Protein AF-A0A1G2Z4L3-F1 (afdb_monomer_lite)

Radius of gyration: 23.8 Å; chains: 1; bounding box: 85×50×48 Å

Foldseek 3Di:
DVVVVVVVVVVVVVVVVPDPLCQFWKWKKKWFAQQLQFWFFKKKWKWPDDWDWPDKAFWFPDQKGQLDWDWDWDQDPVGIIIMTMRGFIADNVRDGDTHGHGGIGMIITITPHFTFTAWMFTHDPVRDGRVVGTQQAWGWGWGADPQKIKIKTWRQYPVQAKDKKAWLAKDFAADDDDSVCQDPPNPCNPSVRGDHQPPRPAIDIAGHGGMDMTIDRHPPVRQDPPGGGWMWIWMGHNVCSGMIMIMTTDDDDPPDDPPCPVVNVVVVVVVVVVVVVVVVVPDDPPPDD

Structure (mmCIF, N/CA/C/O backbone):
data_AF-A0A1G2Z4L3-F1
#
_entry.id   AF-A0A1G2Z4L3-F1
#
loop_
_atom_site.group_PDB
_atom_site.id
_atom_site.type_symbol
_atom_site.label_atom_id
_atom_site.label_alt_id
_atom_site.label_comp_id
_atom_site.label_asym_id
_atom_site.label_entity_id
_atom_site.label_seq_id
_atom_site.pdbx_PDB_ins_code
_atom_site.Cartn_x
_atom_site.Cartn_y
_atom_site.Cartn_z
_atom_site.occupancy
_atom_site.B_iso_or_equiv
_atom_site.auth_seq_id
_atom_site.auth_comp_id
_atom_site.auth_asym_id
_atom_site.auth_atom_id
_atom_site.pdbx_PDB_model_num
ATOM 1 N N . MET A 1 1 ? 50.041 12.614 5.095 1.00 53.09 1 MET A N 1
ATOM 2 C CA . MET A 1 1 ? 48.656 13.140 5.189 1.00 53.09 1 MET A CA 1
ATOM 3 C C . MET A 1 1 ? 47.981 13.430 3.839 1.00 53.09 1 MET A C 1
ATOM 5 O O . MET A 1 1 ? 46.816 13.093 3.712 1.00 53.09 1 MET A O 1
ATOM 9 N N . LYS A 1 2 ? 48.659 13.958 2.801 1.00 44.69 2 LYS A N 1
ATOM 10 C CA . LYS A 1 2 ? 48.027 14.280 1.491 1.00 44.69 2 LYS A CA 1
ATOM 11 C C . LYS A 1 2 ? 47.413 13.093 0.714 1.00 44.69 2 LYS A C 1
ATOM 13 O O . LYS A 1 2 ? 46.455 13.295 -0.015 1.00 44.69 2 LYS A O 1
ATOM 18 N N . ARG A 1 3 ? 47.930 11.866 0.873 1.00 45.41 3 ARG A N 1
ATOM 19 C CA . ARG A 1 3 ? 47.424 10.670 0.163 1.00 45.41 3 ARG A CA 1
ATOM 20 C C . ARG A 1 3 ? 46.139 10.079 0.760 1.00 45.41 3 ARG A C 1
ATOM 22 O O . ARG A 1 3 ? 45.438 9.377 0.054 1.00 45.41 3 ARG A O 1
ATOM 29 N N . LEU A 1 4 ? 45.811 10.388 2.018 1.00 46.25 4 LEU A N 1
ATOM 30 C CA . LEU A 1 4 ? 44.627 9.837 2.689 1.00 46.25 4 LEU A CA 1
ATOM 31 C C . LEU A 1 4 ? 43.341 10.569 2.263 1.00 46.25 4 LEU A C 1
ATOM 33 O O . LEU A 1 4 ? 42.322 9.933 2.056 1.00 46.25 4 LEU A O 1
ATOM 37 N N . ALA A 1 5 ? 43.408 11.886 2.037 1.00 51.06 5 ALA A N 1
ATOM 38 C CA . ALA A 1 5 ? 42.245 12.701 1.667 1.00 51.06 5 ALA A CA 1
ATOM 39 C C . ALA A 1 5 ? 41.720 12.437 0.240 1.00 51.06 5 ALA A C 1
ATOM 41 O O . ALA A 1 5 ? 40.527 12.576 -0.011 1.00 51.06 5 ALA A O 1
ATOM 42 N N . ILE A 1 6 ? 42.595 12.039 -0.689 1.00 53.38 6 ILE A N 1
ATOM 43 C CA . ILE A 1 6 ? 42.217 11.750 -2.083 1.00 53.38 6 ILE A CA 1
ATOM 44 C C . ILE A 1 6 ? 41.511 10.389 -2.174 1.00 53.38 6 ILE A C 1
ATOM 46 O O . ILE A 1 6 ? 40.500 10.267 -2.860 1.00 53.38 6 ILE A O 1
ATOM 50 N N . SER A 1 7 ? 41.982 9.387 -1.425 1.00 49.50 7 SER A N 1
ATOM 51 C CA . SER A 1 7 ? 41.367 8.055 -1.394 1.00 49.50 7 SER A CA 1
ATOM 52 C C . SER A 1 7 ? 39.963 8.069 -0.780 1.00 49.50 7 SER A C 1
ATOM 54 O O . SER A 1 7 ? 39.075 7.395 -1.294 1.00 49.50 7 SER A O 1
ATOM 56 N N . THR A 1 8 ? 39.725 8.878 0.263 1.00 53.56 8 THR A N 1
ATOM 57 C CA . THR A 1 8 ? 38.391 9.016 0.878 1.00 53.56 8 THR A CA 1
ATOM 58 C C . THR A 1 8 ? 37.390 9.702 -0.055 1.00 53.56 8 THR A C 1
ATOM 60 O O . THR A 1 8 ? 36.221 9.331 -0.081 1.00 53.56 8 THR A O 1
ATOM 63 N N . LEU A 1 9 ? 37.846 10.656 -0.873 1.00 51.00 9 LEU A N 1
ATOM 64 C CA . LEU A 1 9 ? 36.999 11.334 -1.854 1.00 51.00 9 LEU A CA 1
ATOM 65 C C . LEU A 1 9 ? 36.636 10.424 -3.039 1.00 51.00 9 LEU A C 1
ATOM 67 O O . LEU A 1 9 ? 35.493 10.430 -3.481 1.00 51.00 9 LEU A O 1
ATOM 71 N N . ILE A 1 10 ? 37.581 9.610 -3.528 1.00 52.91 10 ILE A N 1
ATOM 72 C CA . ILE A 1 10 ? 37.320 8.631 -4.597 1.00 52.91 10 ILE A CA 1
ATOM 73 C C . ILE A 1 10 ? 36.376 7.526 -4.099 1.00 52.91 10 ILE A C 1
ATOM 75 O O . ILE A 1 10 ? 35.467 7.133 -4.825 1.00 52.91 10 ILE A O 1
ATOM 79 N N . ALA A 1 11 ? 36.520 7.073 -2.848 1.00 52.00 11 ALA A N 1
ATOM 80 C CA . ALA A 1 11 ? 35.589 6.119 -2.241 1.00 52.00 11 ALA A CA 1
ATOM 81 C C . ALA A 1 11 ? 34.174 6.708 -2.052 1.00 52.00 11 ALA A C 1
ATOM 83 O O . ALA A 1 11 ? 33.194 5.995 -2.271 1.00 52.00 11 ALA A O 1
ATOM 84 N N . ALA A 1 12 ? 34.061 8.001 -1.719 1.00 51.00 12 ALA A N 1
ATOM 85 C CA . ALA A 1 12 ? 32.784 8.718 -1.644 1.00 51.00 12 ALA A CA 1
ATOM 86 C C . ALA A 1 12 ? 32.140 8.933 -3.030 1.00 51.00 12 ALA A C 1
ATOM 88 O O . ALA A 1 12 ? 30.929 8.791 -3.172 1.00 51.00 12 ALA A O 1
ATOM 89 N N . LEU A 1 13 ? 32.945 9.199 -4.067 1.00 47.41 13 LEU A N 1
ATOM 90 C CA . LEU A 1 13 ? 32.488 9.310 -5.461 1.00 47.41 13 LEU A CA 1
ATOM 91 C C . LEU A 1 13 ? 32.021 7.960 -6.030 1.00 47.41 13 LEU A C 1
ATOM 93 O O . LEU A 1 13 ? 31.006 7.910 -6.719 1.00 47.41 13 LEU A O 1
ATOM 97 N N . MET A 1 14 ? 32.712 6.864 -5.702 1.00 45.62 14 MET A N 1
ATOM 98 C CA . MET A 1 14 ? 32.322 5.506 -6.109 1.00 45.62 14 MET A CA 1
ATOM 99 C C . MET A 1 14 ? 31.065 5.010 -5.370 1.00 45.62 14 MET A C 1
ATOM 101 O O . MET A 1 14 ? 30.261 4.300 -5.966 1.00 45.62 14 MET A O 1
ATOM 105 N N . HIS A 1 15 ? 30.838 5.424 -4.114 1.00 41.62 15 HIS A N 1
ATOM 106 C CA . HIS A 1 15 ? 29.574 5.160 -3.404 1.00 41.62 15 HIS A CA 1
ATOM 107 C C . HIS A 1 15 ? 28.389 5.963 -3.967 1.00 41.62 15 HIS A C 1
ATOM 109 O O . HIS A 1 15 ? 27.251 5.519 -3.855 1.00 41.62 15 HIS A O 1
ATOM 115 N N . GLY A 1 16 ? 28.635 7.115 -4.600 1.00 40.03 16 GLY A N 1
ATOM 116 C CA . GLY A 1 16 ? 27.585 7.932 -5.219 1.00 40.03 16 GLY A CA 1
ATOM 117 C C . GLY A 1 16 ? 27.090 7.422 -6.579 1.00 40.03 16 GLY A C 1
ATOM 118 O O . GLY A 1 16 ? 25.993 7.780 -6.994 1.00 40.03 16 GLY A O 1
ATOM 119 N N . ALA A 1 17 ? 27.864 6.582 -7.275 1.00 38.25 17 ALA A N 1
ATOM 120 C CA . ALA A 1 17 ? 27.529 6.108 -8.624 1.00 38.25 17 ALA A CA 1
ATOM 121 C C . ALA A 1 17 ? 26.738 4.783 -8.656 1.00 38.25 17 ALA A C 1
ATOM 123 O O . ALA A 1 17 ? 26.271 4.383 -9.719 1.00 38.25 17 ALA A O 1
ATOM 124 N N . ALA A 1 18 ? 26.572 4.102 -7.517 1.00 37.69 18 ALA A N 1
ATOM 125 C CA . ALA A 1 18 ? 25.960 2.771 -7.451 1.00 37.69 18 ALA A CA 1
ATOM 126 C C . ALA A 1 18 ? 24.433 2.758 -7.217 1.00 37.69 18 ALA A C 1
ATOM 128 O O . ALA A 1 18 ? 23.859 1.682 -7.094 1.00 37.69 18 ALA A O 1
ATOM 129 N N . CYS A 1 19 ? 23.751 3.906 -7.150 1.00 35.94 19 CYS A N 1
ATOM 130 C CA . CYS A 1 19 ? 22.340 3.948 -6.744 1.00 35.94 19 CYS A CA 1
ATOM 131 C C . CYS A 1 19 ? 21.496 4.863 -7.642 1.00 35.94 19 CYS A C 1
ATOM 133 O O . CYS A 1 19 ? 21.015 5.906 -7.220 1.00 35.94 19 CYS A O 1
ATOM 135 N N . MET A 1 20 ? 21.347 4.482 -8.910 1.00 40.19 20 MET A N 1
ATOM 136 C CA . MET A 1 20 ? 20.330 5.043 -9.811 1.00 40.19 20 MET A CA 1
ATOM 137 C C . MET A 1 20 ? 19.597 3.903 -10.531 1.00 40.19 20 MET A C 1
ATOM 139 O O . MET A 1 20 ? 19.261 4.003 -11.707 1.00 40.19 20 MET A O 1
ATOM 143 N N . ALA A 1 21 ? 19.337 2.789 -9.838 1.00 42.88 21 ALA A N 1
ATOM 144 C CA . ALA A 1 21 ? 18.153 2.022 -10.197 1.00 42.88 21 ALA A CA 1
ATOM 145 C C . ALA A 1 21 ? 16.987 2.965 -9.898 1.00 42.88 21 ALA A C 1
ATOM 147 O O . ALA A 1 21 ? 16.802 3.345 -8.743 1.00 42.88 21 ALA A O 1
ATOM 148 N N . ALA A 1 22 ? 16.279 3.427 -10.928 1.00 47.91 22 ALA A N 1
ATOM 149 C CA . ALA A 1 22 ? 15.099 4.257 -10.749 1.00 47.91 22 ALA A CA 1
ATOM 150 C C . ALA A 1 22 ? 14.061 3.437 -9.966 1.00 47.91 22 ALA A C 1
ATOM 152 O O . ALA A 1 22 ? 13.274 2.685 -10.540 1.00 47.91 22 ALA A O 1
ATOM 153 N N . THR A 1 23 ? 14.096 3.527 -8.637 1.00 54.66 23 THR A N 1
ATOM 154 C CA . THR A 1 23 ? 13.013 3.070 -7.778 1.00 54.66 23 THR A CA 1
ATOM 155 C C . THR A 1 23 ? 11.864 4.013 -8.060 1.00 54.66 23 THR A C 1
ATOM 157 O O . THR A 1 23 ? 11.857 5.149 -7.587 1.00 54.66 23 THR A O 1
ATOM 160 N N . GLY A 1 24 ? 10.960 3.578 -8.934 1.00 58.50 24 GLY A N 1
ATOM 161 C CA . GLY A 1 24 ? 9.826 4.386 -9.341 1.00 58.50 24 GLY A CA 1
ATOM 162 C C . GLY A 1 24 ? 9.040 4.848 -8.122 1.00 58.50 24 GLY A C 1
ATOM 163 O O . GLY A 1 24 ? 8.780 4.061 -7.209 1.00 58.50 24 GLY A O 1
ATOM 164 N N . PHE A 1 25 ? 8.654 6.123 -8.106 1.00 66.75 25 PHE A N 1
ATOM 165 C CA . PHE A 1 25 ? 7.647 6.598 -7.165 1.00 66.75 25 PHE A CA 1
ATOM 166 C C . PHE A 1 25 ? 6.382 5.765 -7.383 1.00 66.75 25 PHE A C 1
ATOM 168 O O . PHE A 1 25 ? 5.923 5.624 -8.521 1.00 66.75 25 PHE A O 1
ATOM 175 N N . ALA A 1 26 ? 5.843 5.206 -6.303 1.00 76.19 26 ALA A N 1
ATOM 176 C CA . ALA A 1 26 ? 4.598 4.460 -6.342 1.00 76.19 26 ALA A CA 1
ATOM 177 C C . ALA A 1 26 ? 3.455 5.386 -5.922 1.00 76.19 26 ALA A C 1
ATOM 179 O O . ALA A 1 26 ? 3.402 5.839 -4.777 1.00 76.19 26 ALA A O 1
ATOM 180 N N . ASP A 1 27 ? 2.552 5.666 -6.858 1.00 86.00 27 ASP A N 1
ATOM 181 C CA . ASP A 1 27 ? 1.199 6.110 -6.544 1.00 86.00 27 ASP A CA 1
ATOM 182 C C . ASP A 1 27 ? 0.422 4.864 -6.126 1.00 86.00 27 ASP A C 1
ATOM 184 O O . ASP A 1 27 ? 0.132 4.013 -6.964 1.00 86.00 27 ASP A O 1
ATOM 188 N N . VAL A 1 28 ? 0.139 4.708 -4.835 1.00 88.88 28 VAL A N 1
ATOM 189 C CA . VAL A 1 28 ? -0.595 3.553 -4.312 1.00 88.88 28 VAL A CA 1
ATOM 190 C C . VAL A 1 28 ? -1.993 3.999 -3.942 1.00 88.88 28 VAL A C 1
ATOM 192 O O . VAL A 1 28 ? -2.158 4.851 -3.073 1.00 88.88 28 VAL A O 1
ATOM 195 N N . ASN A 1 29 ? -2.988 3.381 -4.563 1.00 90.31 29 ASN A N 1
ATOM 196 C CA . ASN A 1 29 ? -4.369 3.479 -4.138 1.00 90.31 29 ASN A CA 1
ATOM 197 C C . ASN A 1 29 ? -4.885 2.171 -3.580 1.00 90.31 29 ASN A C 1
ATOM 199 O O . ASN A 1 29 ? -4.426 1.083 -3.942 1.00 90.31 29 ASN A O 1
ATOM 203 N N . LYS A 1 30 ? -5.860 2.314 -2.689 1.00 91.12 30 LYS A N 1
ATOM 204 C CA . LYS A 1 30 ? -6.488 1.227 -1.966 1.00 91.12 30 LYS A CA 1
ATOM 205 C C . LYS A 1 30 ? -7.984 1.469 -1.932 1.00 91.12 30 LYS A C 1
ATOM 207 O O . LYS A 1 30 ? -8.457 2.420 -1.309 1.00 91.12 30 LYS A O 1
ATOM 212 N N . ASP A 1 31 ? -8.715 0.563 -2.556 1.00 92.19 31 ASP A N 1
ATOM 213 C CA . ASP A 1 31 ? -10.125 0.385 -2.261 1.00 92.19 31 ASP A CA 1
ATOM 214 C C . ASP A 1 31 ? -10.217 -0.561 -1.076 1.00 92.19 31 ASP A C 1
ATOM 216 O O . ASP A 1 31 ? -9.790 -1.714 -1.170 1.00 92.19 31 ASP A O 1
ATOM 220 N N . VAL A 1 32 ? -10.736 -0.081 0.050 1.00 93.62 32 VAL A N 1
ATOM 221 C CA . VAL A 1 32 ? -10.836 -0.881 1.277 1.00 93.62 32 VAL A CA 1
ATOM 222 C C . VAL A 1 32 ? -12.279 -0.964 1.742 1.00 93.62 32 VAL A C 1
ATOM 224 O O . VAL A 1 32 ? -13.015 0.024 1.742 1.00 93.62 32 VAL A O 1
ATOM 227 N N . HIS A 1 33 ? -12.684 -2.174 2.107 1.00 94.12 33 HIS A N 1
ATOM 228 C CA . HIS A 1 33 ? -14.038 -2.504 2.518 1.00 94.12 33 HIS A CA 1
ATOM 229 C C . HIS A 1 33 ? -14.150 -2.522 4.039 1.00 94.12 33 HIS A C 1
ATOM 231 O O . HIS A 1 33 ? -13.361 -3.178 4.731 1.00 94.12 33 HIS A O 1
ATOM 237 N N . ASN A 1 34 ? -15.134 -1.803 4.571 1.00 94.38 34 ASN A N 1
ATOM 238 C CA . ASN A 1 34 ? -15.496 -1.900 5.973 1.00 94.38 34 ASN A CA 1
ATOM 239 C C . ASN A 1 34 ? -16.324 -3.170 6.177 1.00 94.38 34 ASN A C 1
ATOM 241 O O . ASN A 1 34 ? -17.526 -3.154 5.962 1.00 94.38 34 ASN A O 1
ATOM 245 N N . GLY A 1 35 ? -15.670 -4.262 6.569 1.00 92.88 35 GLY A N 1
ATOM 246 C CA . GLY A 1 35 ? -16.318 -5.521 6.952 1.00 92.88 35 GLY A CA 1
ATOM 247 C C . GLY A 1 35 ? -16.261 -5.781 8.456 1.00 92.88 35 GLY A C 1
ATOM 248 O O . GLY A 1 35 ? -16.095 -6.926 8.869 1.00 92.88 35 GLY A O 1
ATOM 249 N N . THR A 1 36 ? -16.284 -4.729 9.280 1.00 94.38 36 THR A N 1
ATOM 250 C CA . THR A 1 36 ? -16.089 -4.856 10.736 1.00 94.38 36 THR A CA 1
ATOM 251 C C . THR A 1 36 ? -17.357 -5.220 11.508 1.00 94.38 36 THR A C 1
ATOM 253 O O . THR A 1 36 ? -17.290 -5.457 12.714 1.00 94.38 36 THR A O 1
ATOM 256 N N . GLY A 1 37 ? -18.518 -5.249 10.846 1.00 95.19 37 GLY A N 1
ATOM 257 C CA . GLY A 1 37 ? -19.825 -5.437 11.476 1.00 95.19 37 GLY A CA 1
ATOM 258 C C . GLY A 1 37 ? -20.349 -4.185 12.189 1.00 95.19 37 GLY A C 1
ATOM 259 O O . GLY A 1 37 ? -21.391 -4.241 12.842 1.00 95.19 37 GLY A O 1
ATOM 260 N N . GLN A 1 38 ? -19.643 -3.053 12.092 1.00 96.12 38 GLN A N 1
ATOM 261 C CA . GLN A 1 38 ? -20.044 -1.780 12.690 1.00 96.12 38 GLN A CA 1
ATOM 262 C C . GLN A 1 38 ? -19.529 -0.568 11.890 1.00 96.12 38 GLN A C 1
ATOM 264 O O . GLN A 1 38 ? -18.672 -0.706 11.015 1.00 96.12 38 GLN A O 1
ATOM 269 N N . PRO A 1 39 ? -20.044 0.647 12.157 1.00 96.75 39 PRO A N 1
ATOM 270 C CA . PRO A 1 39 ? -19.564 1.840 11.474 1.00 96.75 39 PRO A CA 1
ATOM 271 C C . PRO A 1 39 ? -18.128 2.208 11.879 1.00 96.75 39 PRO A C 1
ATOM 273 O O . PRO A 1 39 ? -17.810 2.263 13.069 1.00 96.75 39 PRO A O 1
ATOM 276 N N . ALA A 1 40 ? -17.291 2.533 10.894 1.00 97.06 40 ALA A N 1
ATOM 277 C CA . ALA A 1 40 ? -15.942 3.057 11.090 1.00 97.06 40 ALA A CA 1
ATOM 278 C C . ALA A 1 40 ? -15.906 4.592 11.006 1.00 97.06 40 ALA A C 1
ATOM 280 O O . ALA A 1 40 ? -16.786 5.223 10.425 1.00 97.06 40 ALA A O 1
ATOM 281 N N . TYR A 1 41 ? -14.882 5.209 11.590 1.00 96.44 41 TYR A N 1
ATOM 282 C CA . TYR A 1 41 ? -14.706 6.669 11.654 1.00 96.44 41 TYR A CA 1
ATOM 283 C C . TYR A 1 41 ? -13.372 7.130 11.061 1.00 96.44 41 TYR A C 1
ATOM 285 O O . TYR A 1 41 ? -12.995 8.288 11.210 1.00 96.44 41 TYR A O 1
ATOM 293 N N . GLY A 1 42 ? -12.659 6.227 10.399 1.00 96.19 42 GLY A N 1
ATOM 294 C CA . GLY A 1 42 ? -11.399 6.514 9.741 1.00 96.19 42 GLY A CA 1
ATOM 295 C C . GLY A 1 42 ? -10.644 5.244 9.392 1.00 96.19 42 GLY A C 1
ATOM 296 O O . GLY A 1 42 ? -11.071 4.131 9.714 1.00 96.19 42 GLY A O 1
ATOM 297 N N . PHE A 1 43 ? -9.522 5.424 8.711 1.00 97.06 43 PHE A N 1
ATOM 298 C CA . PHE A 1 43 ? -8.665 4.351 8.236 1.00 97.06 43 PHE A CA 1
ATOM 299 C C . PHE A 1 43 ? -7.202 4.722 8.453 1.00 97.06 43 PHE A C 1
ATOM 301 O O . PHE A 1 43 ? -6.779 5.838 8.138 1.00 97.06 43 PHE A O 1
ATOM 308 N N . LYS A 1 44 ? -6.424 3.789 9.003 1.00 97.62 44 LYS A N 1
ATOM 309 C CA . LYS A 1 44 ? -4.997 3.972 9.274 1.00 97.62 44 LYS A CA 1
ATOM 310 C C . LYS A 1 44 ? -4.156 2.983 8.492 1.00 97.62 44 LYS A C 1
ATOM 312 O O . LYS A 1 44 ? -4.527 1.821 8.354 1.00 97.62 44 LYS A O 1
ATOM 317 N N . ILE A 1 45 ? -2.989 3.446 8.055 1.00 97.50 45 ILE A N 1
ATOM 318 C CA . ILE A 1 45 ? -1.901 2.615 7.535 1.00 97.50 45 ILE A CA 1
ATOM 319 C C . ILE A 1 45 ? -0.650 2.946 8.337 1.00 97.50 45 ILE A C 1
ATOM 321 O O . ILE A 1 45 ? -0.265 4.109 8.439 1.00 97.50 45 ILE A O 1
ATOM 325 N N . VAL A 1 46 ? -0.012 1.927 8.900 1.00 96.94 46 VAL A N 1
ATOM 326 C CA . VAL A 1 46 ? 1.243 2.052 9.638 1.00 96.94 46 VAL A CA 1
ATOM 327 C C . VAL A 1 46 ? 2.377 1.570 8.747 1.00 96.94 46 VAL A C 1
ATOM 329 O O . VAL A 1 46 ? 2.389 0.423 8.303 1.00 96.94 46 VAL A O 1
ATOM 332 N N . LEU A 1 47 ? 3.329 2.457 8.492 1.00 96.25 47 LEU A N 1
ATOM 333 C CA . LEU A 1 47 ? 4.504 2.215 7.670 1.00 96.25 47 LEU A CA 1
ATOM 334 C C . LEU A 1 47 ? 5.757 2.121 8.539 1.00 96.25 47 LEU A C 1
ATOM 336 O O . LEU A 1 47 ? 5.908 2.873 9.506 1.00 96.25 47 LEU A O 1
ATOM 340 N N . LEU A 1 48 ? 6.683 1.242 8.164 1.00 95.06 48 LEU A N 1
ATOM 341 C CA . LEU A 1 48 ? 8.021 1.215 8.746 1.00 95.06 48 LEU A CA 1
ATOM 342 C C . LEU A 1 48 ? 8.823 2.446 8.299 1.00 95.06 48 LEU A C 1
ATOM 344 O O . LEU A 1 48 ? 8.808 2.824 7.127 1.00 95.06 48 LEU A O 1
ATOM 348 N N . GLY A 1 49 ? 9.565 3.045 9.227 1.00 93.94 49 GLY A N 1
ATOM 349 C CA . GLY A 1 49 ? 10.412 4.203 8.967 1.00 93.94 49 GLY A CA 1
ATOM 350 C C . GLY A 1 49 ? 9.643 5.523 8.894 1.00 93.94 49 GLY A C 1
ATOM 351 O O . GLY A 1 49 ? 8.525 5.673 9.397 1.00 93.94 49 GLY A O 1
ATOM 352 N N . THR A 1 50 ? 10.278 6.516 8.273 1.00 94.56 50 THR A N 1
ATOM 353 C CA . THR A 1 50 ? 9.781 7.898 8.190 1.00 94.56 50 THR A CA 1
ATOM 354 C C . THR A 1 50 ? 9.629 8.430 6.762 1.00 94.56 50 THR A C 1
ATOM 356 O O . THR A 1 50 ? 9.958 9.596 6.532 1.00 94.56 50 THR A O 1
ATOM 359 N N . PRO A 1 51 ? 9.099 7.642 5.798 1.00 91.12 51 PRO A N 1
ATOM 360 C CA . PRO A 1 51 ? 9.009 8.088 4.409 1.00 91.12 51 PRO A CA 1
ATOM 361 C C . PRO A 1 51 ? 8.236 9.410 4.303 1.00 91.12 51 PRO A C 1
ATOM 363 O O . PRO A 1 51 ? 7.189 9.609 4.940 1.00 91.12 51 PRO A O 1
ATOM 366 N N . ALA A 1 52 ? 8.734 10.354 3.506 1.00 89.56 52 ALA A N 1
ATOM 367 C CA . ALA A 1 52 ? 7.952 11.526 3.142 1.00 89.56 52 ALA A CA 1
ATOM 368 C C . ALA A 1 52 ? 6.732 11.107 2.313 1.00 89.56 52 ALA A C 1
ATOM 370 O O . ALA A 1 52 ? 6.837 10.326 1.366 1.00 89.56 52 ALA A O 1
ATOM 371 N N . VAL A 1 53 ? 5.572 11.652 2.677 1.00 91.50 53 VAL A N 1
ATOM 372 C CA . VAL A 1 53 ? 4.345 11.541 1.888 1.00 91.50 53 VAL A CA 1
ATOM 373 C C . VAL A 1 53 ? 4.331 12.745 0.961 1.00 91.50 53 VAL A C 1
ATOM 375 O O . VAL A 1 53 ? 4.221 13.878 1.422 1.00 91.50 53 VAL A O 1
ATOM 378 N N . ILE A 1 54 ? 4.503 12.502 -0.333 1.00 90.44 54 ILE A N 1
ATOM 379 C CA . ILE A 1 54 ? 4.572 13.554 -1.355 1.00 90.44 54 ILE A CA 1
ATOM 380 C C . ILE A 1 54 ? 3.165 13.983 -1.774 1.00 90.44 54 ILE A C 1
ATOM 382 O O . ILE A 1 54 ? 2.938 15.134 -2.139 1.00 90.44 54 ILE A O 1
ATOM 386 N N . TRP A 1 55 ? 2.224 13.041 -1.765 1.00 89.69 55 TRP A N 1
ATOM 387 C CA . TRP A 1 55 ? 0.856 13.257 -2.213 1.00 89.69 55 TRP A CA 1
ATOM 388 C C . TRP A 1 55 ? -0.084 12.267 -1.524 1.00 89.69 55 TRP A C 1
ATOM 390 O O . TRP A 1 55 ? 0.346 11.173 -1.153 1.00 89.69 55 TRP A O 1
ATOM 400 N N . HIS A 1 56 ? -1.354 12.629 -1.378 1.00 92.88 56 HIS A N 1
ATOM 401 C CA . HIS A 1 56 ? -2.404 11.749 -0.873 1.00 92.88 56 HIS A CA 1
ATOM 402 C C . HIS A 1 56 ? -3.719 12.000 -1.614 1.00 92.88 56 HIS A C 1
ATOM 404 O O . HIS A 1 56 ? -3.878 12.995 -2.325 1.00 92.88 56 HIS A O 1
ATOM 410 N N . TYR A 1 57 ? -4.635 11.050 -1.486 1.00 91.00 57 TYR A N 1
ATOM 411 C CA . TYR A 1 57 ? -5.990 11.139 -1.989 1.00 91.00 57 TYR A CA 1
ATOM 412 C C . TYR A 1 57 ? -6.971 10.738 -0.898 1.00 91.00 57 TYR A C 1
ATOM 414 O O . TYR A 1 57 ? -6.794 9.722 -0.223 1.00 91.00 57 TYR A O 1
ATOM 422 N N . ASP A 1 58 ? -8.004 11.562 -0.764 1.00 86.88 58 ASP A N 1
ATOM 423 C CA . ASP A 1 58 ? -8.906 11.602 0.382 1.00 86.88 58 ASP A CA 1
ATOM 424 C C . ASP A 1 58 ? -10.341 11.275 -0.033 1.00 86.88 58 ASP A C 1
ATOM 426 O O . ASP A 1 58 ? -11.286 11.854 0.496 1.00 86.88 58 ASP A O 1
ATOM 430 N N . GLY A 1 59 ? -10.540 10.414 -1.027 1.00 73.94 59 GLY A N 1
ATOM 431 C CA . GLY A 1 59 ? -11.869 10.188 -1.580 1.00 73.94 59 GLY A CA 1
ATOM 432 C C . GLY A 1 59 ? -12.670 9.079 -0.920 1.00 73.94 59 GLY A C 1
ATOM 433 O O . GLY A 1 59 ? -12.187 8.141 -0.292 1.00 73.94 59 GLY A O 1
ATOM 434 N N . TYR A 1 60 ? -13.968 9.185 -1.122 1.00 71.50 60 TYR A N 1
ATOM 435 C CA . TYR A 1 60 ? -14.937 8.133 -0.894 1.00 71.50 60 TYR A CA 1
ATOM 436 C C . TYR A 1 60 ? -15.826 8.098 -2.144 1.00 71.50 60 TYR A C 1
ATOM 438 O O . TYR A 1 60 ? -15.966 9.132 -2.808 1.00 71.50 60 TYR A O 1
ATOM 446 N N . PRO A 1 61 ? -16.411 6.954 -2.533 1.00 64.19 61 PRO A N 1
ATOM 447 C CA . PRO A 1 61 ? -17.383 6.949 -3.621 1.00 64.19 61 PRO A CA 1
ATOM 448 C C . PRO A 1 61 ? -18.465 8.028 -3.400 1.00 64.19 61 PRO A C 1
ATOM 450 O O . PRO A 1 61 ? -18.833 8.307 -2.261 1.00 64.19 61 PRO A O 1
ATOM 453 N N . SER A 1 62 ? -19.010 8.608 -4.477 1.00 61.25 62 SER A N 1
ATOM 454 C CA . SER A 1 62 ? -20.167 9.533 -4.474 1.00 61.25 62 SER A CA 1
ATOM 455 C C . SER A 1 62 ? -19.980 10.942 -3.870 1.00 61.25 62 SER A C 1
ATOM 457 O O . SER A 1 62 ? -20.746 11.320 -3.000 1.00 61.25 62 SER A O 1
ATOM 459 N N . ASP A 1 63 ? -19.031 11.757 -4.351 1.00 72.69 63 ASP A N 1
ATOM 460 C CA . ASP A 1 63 ? -18.781 13.166 -3.932 1.00 72.69 63 ASP A CA 1
ATOM 461 C C . ASP A 1 63 ? -18.370 13.373 -2.459 1.00 72.69 63 ASP A C 1
ATOM 463 O O . ASP A 1 63 ? -18.206 14.502 -1.989 1.00 72.69 63 ASP A O 1
ATOM 467 N N . TRP A 1 64 ? -18.187 12.289 -1.712 1.00 84.81 64 TRP A N 1
ATOM 468 C CA . TRP A 1 64 ? -17.717 12.326 -0.333 1.00 84.81 64 TRP A CA 1
ATOM 469 C C . TRP A 1 64 ? -16.188 12.365 -0.298 1.00 84.81 64 TRP A C 1
ATOM 471 O O . TRP A 1 64 ? -15.497 11.884 -1.199 1.00 84.81 64 TRP A O 1
ATOM 481 N N . ARG A 1 65 ? -15.647 12.912 0.789 1.00 86.75 65 ARG A N 1
ATOM 482 C CA . ARG A 1 65 ? -14.200 12.993 1.023 1.00 86.75 65 ARG A CA 1
ATOM 483 C C . ARG A 1 65 ? -13.877 12.841 2.494 1.00 86.75 65 ARG A C 1
ATOM 485 O O . ARG A 1 65 ? -14.689 13.210 3.334 1.00 86.75 65 ARG A O 1
ATOM 492 N N . PHE A 1 66 ? -12.689 12.370 2.821 1.00 91.12 66 PHE A N 1
ATOM 493 C CA . PHE A 1 66 ? -12.181 12.396 4.182 1.00 91.12 66 PHE A CA 1
ATOM 494 C C . PHE A 1 66 ? -12.064 13.832 4.701 1.00 91.12 66 PHE A C 1
ATOM 496 O O . PHE A 1 66 ? -11.724 14.752 3.957 1.00 91.12 66 PHE A O 1
ATOM 503 N N . SER A 1 67 ? -12.408 14.043 5.975 1.00 90.81 67 SER A N 1
ATOM 504 C CA . SER A 1 67 ? -12.385 15.388 6.565 1.00 90.81 67 SER A CA 1
ATOM 505 C C . SER A 1 67 ? -10.968 15.916 6.769 1.00 90.81 67 SER A C 1
ATOM 507 O O . SER A 1 67 ? -10.750 17.124 6.692 1.00 90.81 67 SER A O 1
ATOM 509 N N . ALA A 1 68 ? -10.015 15.015 7.006 1.00 92.75 68 ALA A N 1
ATOM 510 C CA . ALA A 1 68 ? -8.602 15.318 7.128 1.00 92.75 68 ALA A CA 1
ATOM 511 C C . ALA A 1 68 ? -7.744 14.098 6.773 1.00 92.75 68 ALA A C 1
ATOM 513 O O . ALA A 1 68 ? -8.160 12.949 6.958 1.00 92.75 68 ALA A O 1
ATOM 514 N N . PHE A 1 69 ? -6.523 14.393 6.340 1.00 95.50 69 PHE A N 1
ATOM 515 C CA . PHE A 1 69 ? -5.416 13.458 6.244 1.00 95.50 69 PHE A CA 1
ATOM 516 C C . PHE A 1 69 ? -4.307 13.902 7.200 1.00 95.50 69 PHE A C 1
ATOM 518 O O . PHE A 1 69 ? -3.898 15.065 7.190 1.00 95.50 69 PHE A O 1
ATOM 525 N N . GLU A 1 70 ? -3.805 12.977 8.011 1.00 96.31 70 GLU A N 1
ATOM 526 C CA . GLU A 1 70 ? -2.712 13.225 8.946 1.00 96.31 70 GLU A CA 1
ATOM 527 C C . GLU A 1 70 ? -1.563 12.243 8.713 1.00 96.31 70 GLU A C 1
ATOM 529 O O . GLU A 1 70 ? -1.760 11.038 8.550 1.00 96.31 70 GLU A O 1
ATOM 534 N N . LYS A 1 71 ? -0.336 12.770 8.760 1.00 95.50 71 LYS A N 1
ATOM 535 C CA . LYS A 1 71 ? 0.895 11.985 8.861 1.00 95.50 71 LYS A CA 1
ATOM 536 C C . LYS A 1 71 ? 1.449 12.146 10.272 1.00 95.50 71 LYS A C 1
ATOM 538 O O . LYS A 1 71 ? 1.837 13.248 10.656 1.00 95.50 71 LYS A O 1
ATOM 543 N N . ILE A 1 72 ? 1.562 11.046 11.009 1.00 96.19 72 ILE A N 1
ATOM 544 C CA . ILE A 1 72 ? 2.071 11.037 12.385 1.00 96.19 72 ILE A CA 1
ATOM 545 C C . ILE A 1 72 ? 3.309 10.145 12.442 1.00 96.19 72 ILE A C 1
ATOM 547 O O . ILE A 1 72 ? 3.261 8.996 12.015 1.00 96.19 72 ILE A O 1
ATOM 551 N N . VAL A 1 73 ? 4.421 10.653 12.974 1.00 94.56 73 VAL A N 1
ATOM 552 C CA . VAL A 1 73 ? 5.616 9.837 13.236 1.00 94.56 73 VAL A CA 1
ATOM 553 C C . VAL A 1 73 ? 5.592 9.385 14.690 1.00 94.56 73 VAL A C 1
ATOM 555 O O . VAL A 1 73 ? 5.497 10.215 15.593 1.00 94.56 73 VAL A O 1
ATOM 558 N N . VAL A 1 74 ? 5.683 8.075 14.911 1.00 93.06 74 VAL A N 1
ATOM 559 C CA . VAL A 1 74 ? 5.617 7.456 16.238 1.00 93.06 74 VAL A CA 1
ATOM 560 C C . VAL A 1 74 ? 6.866 6.611 16.465 1.00 93.06 74 VAL A C 1
ATOM 562 O O . VAL A 1 74 ? 7.286 5.849 15.592 1.00 93.06 74 VAL A O 1
ATOM 565 N N . SER A 1 75 ? 7.462 6.731 17.649 1.00 89.50 75 SER A N 1
ATOM 566 C CA . SER A 1 75 ? 8.505 5.808 18.098 1.00 89.50 75 SER A CA 1
ATOM 567 C C . SER A 1 75 ? 7.863 4.491 18.532 1.00 89.50 75 SER A C 1
ATOM 569 O O . SER A 1 75 ? 7.061 4.485 19.464 1.00 89.50 75 SER A O 1
ATOM 571 N N . ALA A 1 76 ? 8.229 3.392 17.879 1.00 81.75 76 ALA A N 1
ATOM 572 C CA . ALA A 1 76 ? 7.808 2.038 18.219 1.00 81.75 76 ALA A CA 1
ATOM 573 C C . ALA A 1 76 ? 9.030 1.182 18.628 1.00 81.75 76 ALA A C 1
ATOM 575 O O . ALA A 1 76 ? 10.167 1.569 18.333 1.00 81.75 76 ALA A O 1
ATOM 576 N N . PRO A 1 77 ? 8.840 0.042 19.320 1.00 78.69 77 PRO A N 1
ATOM 577 C CA . PRO A 1 77 ? 9.938 -0.851 19.712 1.00 78.69 77 PRO A CA 1
ATOM 578 C C . PRO A 1 77 ? 10.844 -1.281 18.547 1.00 78.69 77 PRO A C 1
ATOM 580 O O . PRO A 1 77 ? 12.058 -1.374 18.700 1.00 78.69 77 PRO A O 1
ATOM 583 N N . GLU A 1 78 ? 10.258 -1.487 17.372 1.00 78.00 78 GLU A N 1
ATOM 584 C CA . GLU A 1 78 ? 10.920 -1.882 16.126 1.00 78.00 78 GLU A CA 1
ATOM 585 C C . GLU A 1 78 ? 11.525 -0.708 15.330 1.00 78.00 78 GLU A C 1
ATOM 587 O O . GLU A 1 78 ? 12.094 -0.909 14.257 1.00 78.00 78 GLU A O 1
ATOM 592 N N . GLY A 1 79 ? 11.423 0.522 15.844 1.00 87.88 79 GLY A N 1
ATOM 593 C CA . GLY A 1 79 ? 11.976 1.727 15.231 1.00 87.88 79 GLY A CA 1
ATOM 594 C C . GLY A 1 79 ? 10.949 2.841 15.043 1.00 87.88 79 GLY A C 1
ATOM 595 O O . GLY A 1 79 ? 9.844 2.820 15.580 1.00 87.88 79 GLY A O 1
ATOM 596 N N . GLN A 1 80 ? 11.325 3.868 14.281 1.00 93.56 80 GLN A N 1
ATOM 597 C CA . GLN A 1 80 ? 10.371 4.908 13.904 1.00 93.56 80 GLN A CA 1
ATOM 598 C C . GLN A 1 80 ? 9.361 4.353 12.904 1.00 93.56 80 GLN A C 1
ATOM 600 O O . GLN A 1 80 ? 9.715 3.598 12.000 1.00 93.56 80 GLN A O 1
ATOM 605 N N . THR A 1 81 ? 8.108 4.755 13.067 1.00 96.12 81 THR A N 1
ATOM 606 C CA . THR A 1 81 ? 6.994 4.356 12.209 1.00 96.12 81 THR A CA 1
ATOM 607 C C . THR A 1 81 ? 6.223 5.590 11.780 1.00 96.12 81 THR A C 1
ATOM 609 O O . THR A 1 81 ? 6.194 6.601 12.487 1.00 96.12 81 THR A O 1
ATOM 612 N N . THR A 1 82 ? 5.603 5.518 10.609 1.00 96.69 82 THR A N 1
ATOM 613 C CA . THR A 1 82 ? 4.750 6.578 10.076 1.00 96.69 82 THR A CA 1
ATOM 614 C C . THR A 1 82 ? 3.326 6.070 9.980 1.00 96.69 82 THR A C 1
ATOM 616 O O . THR A 1 82 ? 3.056 5.117 9.260 1.00 96.69 82 THR A O 1
ATOM 619 N N . VAL A 1 83 ? 2.407 6.722 10.680 1.00 97.38 83 VAL A N 1
ATOM 620 C CA . VAL A 1 83 ? 0.971 6.477 10.573 1.00 97.38 83 VAL A CA 1
ATOM 621 C C . VAL A 1 83 ? 0.390 7.458 9.565 1.00 97.38 83 VAL A C 1
ATOM 623 O O . VAL A 1 83 ? 0.498 8.672 9.742 1.00 97.38 83 VAL A O 1
ATOM 626 N N . LEU A 1 84 ? -0.222 6.922 8.516 1.00 97.56 84 LEU A N 1
ATOM 627 C CA . LEU A 1 84 ? -1.086 7.651 7.597 1.00 97.56 84 LEU A CA 1
ATOM 628 C C . LEU A 1 84 ? -2.519 7.484 8.089 1.00 97.56 84 LEU A C 1
ATOM 630 O O . LEU A 1 84 ? -2.971 6.348 8.248 1.00 97.56 84 LEU A O 1
ATOM 634 N N . TYR A 1 85 ? -3.215 8.582 8.359 1.00 97.25 85 TYR A N 1
ATOM 635 C CA . TYR A 1 85 ? -4.560 8.550 8.919 1.00 97.25 85 TYR A CA 1
ATOM 636 C C . TYR A 1 85 ? -5.527 9.375 8.076 1.00 97.25 85 TYR A C 1
ATOM 638 O O . TYR A 1 85 ? -5.401 10.594 7.992 1.00 97.25 85 TYR A O 1
ATOM 646 N N . TRP A 1 86 ? -6.515 8.697 7.498 1.00 96.56 86 TRP A N 1
ATOM 647 C CA . TRP A 1 86 ? -7.704 9.311 6.919 1.00 96.56 86 TRP A CA 1
ATOM 648 C C . TRP A 1 86 ? -8.798 9.294 7.977 1.00 96.56 86 TRP A C 1
ATOM 650 O O . TRP A 1 86 ? -9.175 8.224 8.455 1.00 96.56 86 TRP A O 1
ATOM 660 N N . SER A 1 87 ? -9.266 10.472 8.383 1.00 93.62 87 SER A N 1
ATOM 661 C CA . SER A 1 87 ? -10.231 10.610 9.479 1.00 93.62 87 SER A CA 1
ATOM 662 C C . SER A 1 87 ? -11.656 10.239 9.044 1.00 93.62 87 SER A C 1
ATOM 664 O O . SER A 1 87 ? -11.849 9.414 8.166 1.00 93.62 87 SER A O 1
ATOM 666 N N . GLN A 1 88 ? -12.700 10.789 9.654 1.00 90.88 88 GLN A N 1
ATOM 667 C CA . GLN A 1 88 ? -14.077 10.497 9.244 1.00 90.88 88 GLN A CA 1
ATOM 668 C C . GLN A 1 88 ? -14.413 11.182 7.907 1.00 90.88 88 GLN A C 1
ATOM 670 O O . GLN A 1 88 ? -13.971 12.319 7.686 1.00 90.88 88 GLN A O 1
ATOM 675 N N . PRO A 1 89 ? -15.184 10.547 7.007 1.00 90.38 89 PRO A N 1
ATOM 676 C CA . PRO A 1 89 ? -15.623 11.185 5.778 1.00 90.38 89 PRO A CA 1
ATOM 677 C C . PRO A 1 89 ? -16.683 12.259 6.030 1.00 90.38 89 PRO A C 1
ATOM 679 O O . PRO A 1 89 ? -17.424 12.248 7.014 1.00 90.38 89 PRO A O 1
ATOM 682 N N . LEU A 1 90 ? -16.742 13.203 5.103 1.00 91.31 90 LEU A N 1
ATOM 683 C CA . LEU A 1 90 ? -17.729 14.257 4.991 1.00 91.31 90 LEU A CA 1
ATOM 684 C C . LEU A 1 90 ? -18.684 13.904 3.857 1.00 91.31 90 LEU A C 1
ATOM 686 O O . LEU A 1 90 ? -18.252 13.566 2.753 1.00 91.31 90 LEU A O 1
ATOM 690 N N . ASN A 1 91 ? -19.978 14.051 4.121 1.00 90.06 91 ASN A N 1
ATOM 691 C CA . ASN A 1 91 ? -20.988 14.044 3.068 1.00 90.06 91 ASN A CA 1
ATOM 692 C C . ASN A 1 91 ? -20.883 15.321 2.192 1.00 90.06 91 ASN A C 1
ATOM 694 O O . ASN A 1 91 ? -20.121 16.235 2.528 1.00 90.06 91 ASN A O 1
ATOM 698 N N . PRO A 1 92 ? -21.674 15.463 1.107 1.00 89.06 92 PRO A N 1
ATOM 699 C CA . PRO A 1 92 ? -21.602 16.630 0.222 1.00 89.06 92 PRO A CA 1
ATOM 700 C C . PRO A 1 92 ? -21.970 17.951 0.913 1.00 89.06 92 PRO A C 1
ATOM 702 O O . PRO A 1 92 ? -21.592 19.023 0.451 1.00 89.06 92 PRO A O 1
ATOM 705 N N . ALA A 1 93 ? -22.669 17.886 2.051 1.00 92.25 93 ALA A N 1
ATOM 706 C CA . ALA A 1 93 ? -22.969 19.038 2.898 1.00 92.25 93 ALA A CA 1
ATOM 707 C C . ALA A 1 93 ? -21.824 19.392 3.872 1.00 92.25 93 ALA A C 1
ATOM 709 O O . ALA A 1 93 ? -21.996 20.251 4.734 1.00 92.25 93 ALA A O 1
ATOM 710 N N . GLY A 1 94 ? -20.670 18.721 3.787 1.00 90.94 94 GLY A N 1
ATOM 711 C CA . GLY A 1 94 ? -19.525 18.945 4.671 1.00 90.94 94 GLY A CA 1
ATOM 712 C C . GLY A 1 94 ? -19.732 18.440 6.100 1.00 90.94 94 GLY A C 1
ATOM 713 O O . GLY A 1 94 ? -18.981 18.818 6.995 1.00 90.94 94 GLY A O 1
ATOM 714 N N . THR A 1 95 ? -20.749 17.609 6.339 1.00 93.19 95 THR A N 1
ATOM 715 C CA . THR A 1 95 ? -21.039 17.059 7.668 1.00 93.19 95 THR A CA 1
ATOM 716 C C . THR A 1 95 ? -20.310 15.732 7.852 1.00 93.19 95 THR A C 1
ATOM 718 O O . THR A 1 95 ? -20.452 14.858 6.990 1.00 93.19 95 THR A O 1
ATOM 721 N N . PRO A 1 96 ? -19.591 15.534 8.970 1.00 92.44 96 PRO A N 1
ATOM 722 C CA . PRO A 1 96 ? -19.000 14.247 9.286 1.00 92.44 96 PRO A CA 1
ATOM 723 C C . PRO A 1 96 ? -20.031 13.130 9.362 1.00 92.44 96 PRO A C 1
ATOM 725 O O . PRO A 1 96 ? -21.080 13.281 9.991 1.00 92.44 96 PRO A O 1
ATOM 728 N N . GLN A 1 97 ? -19.718 12.005 8.736 1.00 93.44 97 GLN A N 1
ATOM 729 C CA . GLN A 1 97 ? -20.528 10.798 8.759 1.00 93.44 97 GLN A CA 1
ATOM 730 C C . GLN A 1 97 ? -19.619 9.598 9.017 1.00 93.44 97 GLN A C 1
ATOM 732 O O . GLN A 1 97 ? -18.494 9.572 8.521 1.00 93.44 97 GLN A O 1
ATOM 737 N N . PRO A 1 98 ? -20.065 8.598 9.791 1.00 94.56 98 PRO A N 1
ATOM 738 C CA . PRO A 1 98 ? -19.333 7.348 9.867 1.00 94.56 98 PRO A CA 1
ATOM 739 C C . PRO A 1 98 ? -19.405 6.623 8.519 1.00 94.56 98 PRO A C 1
ATOM 741 O O . PRO A 1 98 ? -20.340 6.818 7.744 1.00 94.56 98 PRO A O 1
ATOM 744 N N . ILE A 1 99 ? -18.437 5.753 8.271 1.00 94.31 99 ILE A N 1
ATOM 745 C CA . ILE A 1 99 ? -18.413 4.812 7.154 1.00 94.31 99 ILE A CA 1
ATOM 746 C C . ILE A 1 99 ? -19.239 3.606 7.597 1.00 94.31 99 ILE A C 1
ATOM 748 O O . ILE A 1 99 ? -18.803 2.892 8.503 1.00 94.31 99 ILE A O 1
ATOM 752 N N . PRO A 1 100 ? -20.434 3.364 7.034 1.00 94.44 100 PRO A N 1
ATOM 753 C CA . PRO A 1 100 ? -21.239 2.221 7.444 1.00 94.44 100 PRO A CA 1
ATOM 754 C C . PRO A 1 100 ? -20.508 0.901 7.185 1.00 94.44 100 PRO A C 1
ATOM 756 O O . PRO A 1 100 ? -19.585 0.839 6.370 1.00 94.44 100 PRO A O 1
ATOM 759 N N . ASP A 1 101 ? -20.925 -0.152 7.879 1.00 94.06 101 ASP A N 1
ATOM 760 C CA . ASP A 1 101 ? -20.500 -1.506 7.534 1.00 94.06 101 ASP A CA 1
ATOM 761 C C . ASP A 1 101 ? -20.912 -1.848 6.091 1.00 94.06 101 ASP A C 1
ATOM 763 O O . ASP A 1 101 ? -21.864 -1.279 5.546 1.00 94.06 101 ASP A O 1
ATOM 767 N N . CYS A 1 102 ? -20.171 -2.760 5.475 1.00 91.06 102 CYS A N 1
ATOM 768 C CA . CYS A 1 102 ? -20.311 -3.202 4.092 1.00 91.06 102 CYS A CA 1
ATOM 769 C C . CYS A 1 102 ? -20.094 -2.119 3.012 1.00 91.06 102 CYS A C 1
ATOM 771 O O . CYS A 1 102 ? -20.539 -2.272 1.872 1.00 91.06 102 CYS A O 1
ATOM 773 N N . ASN A 1 103 ? -19.415 -1.017 3.345 1.00 91.69 103 ASN A N 1
ATOM 774 C CA . ASN A 1 103 ? -19.079 0.034 2.384 1.00 91.69 103 ASN A CA 1
ATOM 775 C C . ASN A 1 103 ? -17.599 0.065 2.012 1.00 91.69 103 ASN A C 1
ATOM 777 O O . ASN A 1 103 ? -16.725 -0.297 2.796 1.00 91.69 103 ASN A O 1
ATOM 781 N N . TRP A 1 104 ? -17.329 0.554 0.804 1.00 91.31 104 TRP A N 1
ATOM 782 C CA . TRP A 1 104 ? -15.988 0.735 0.260 1.00 91.31 104 TRP A CA 1
ATOM 783 C C . TRP A 1 104 ? -15.563 2.202 0.357 1.00 91.31 104 TRP A C 1
ATOM 785 O O . TRP A 1 104 ? -16.334 3.087 -0.008 1.00 91.31 104 TRP A O 1
ATOM 795 N N . VAL A 1 105 ? -14.331 2.456 0.799 1.00 91.62 105 VAL A N 1
ATOM 796 C CA . VAL A 1 105 ? -13.665 3.771 0.704 1.00 91.62 105 VAL A CA 1
ATOM 797 C C . VAL A 1 105 ? -12.520 3.685 -0.307 1.00 91.62 105 VAL A C 1
ATOM 799 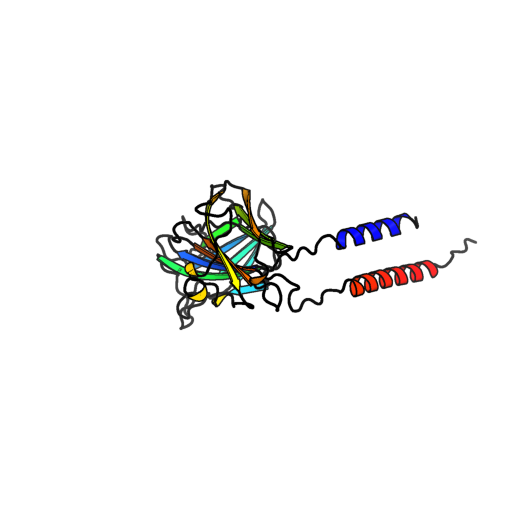O O . VAL A 1 105 ? -12.039 2.587 -0.595 1.00 91.62 105 VAL A O 1
ATOM 802 N N . HIS A 1 106 ? -12.044 4.838 -0.781 1.00 91.44 106 HIS A N 1
ATOM 803 C CA . HIS A 1 106 ? -10.929 4.925 -1.719 1.00 91.44 106 HIS A CA 1
ATOM 804 C C . HIS A 1 106 ? -9.827 5.855 -1.184 1.00 91.44 106 HIS A C 1
ATOM 806 O O . HIS A 1 106 ? -9.927 7.075 -1.275 1.00 91.44 106 HIS A O 1
ATOM 812 N N . VAL A 1 107 ? -8.761 5.288 -0.620 1.00 93.31 107 VAL A N 1
ATOM 813 C CA . VAL A 1 107 ? -7.629 6.067 -0.084 1.00 93.31 107 VAL A CA 1
ATOM 814 C C . VAL A 1 107 ? -6.391 5.888 -0.946 1.00 93.31 107 VAL A C 1
ATOM 816 O O . VAL A 1 107 ? -6.135 4.799 -1.460 1.00 93.31 107 VAL A O 1
ATOM 819 N N . GLY A 1 108 ? -5.580 6.937 -1.057 1.00 93.12 108 GLY A N 1
ATOM 820 C CA . GLY A 1 108 ? -4.364 6.887 -1.859 1.00 93.12 108 GLY A CA 1
ATOM 821 C C . GLY A 1 108 ? -3.222 7.689 -1.279 1.00 93.12 108 GLY A C 1
ATOM 822 O O . GLY A 1 108 ? -3.429 8.695 -0.608 1.00 93.12 108 GLY A O 1
ATOM 823 N N . TYR A 1 109 ? -1.997 7.270 -1.562 1.00 93.38 109 TYR A N 1
ATOM 824 C CA . TYR A 1 109 ? -0.799 7.991 -1.161 1.00 93.38 109 TYR A CA 1
ATOM 825 C C . TYR A 1 109 ? 0.352 7.777 -2.141 1.00 93.38 109 TYR A C 1
ATOM 827 O O . TYR A 1 109 ? 0.427 6.789 -2.869 1.00 93.38 109 TYR A O 1
ATOM 835 N N . ARG A 1 110 ? 1.286 8.725 -2.116 1.00 91.12 110 ARG A N 1
ATOM 836 C CA . ARG A 1 110 ? 2.585 8.661 -2.780 1.00 91.12 110 ARG A CA 1
ATOM 837 C C . ARG A 1 110 ? 3.672 8.872 -1.746 1.00 91.12 110 ARG A C 1
ATOM 839 O O . ARG A 1 110 ? 3.674 9.892 -1.056 1.00 91.12 110 ARG A O 1
ATOM 846 N N . LEU A 1 111 ? 4.629 7.955 -1.703 1.00 89.69 111 LEU A N 1
ATOM 847 C CA . LEU A 1 111 ? 5.822 8.084 -0.870 1.00 89.69 111 LEU A CA 1
ATOM 848 C C . LEU A 1 111 ? 7.031 8.501 -1.706 1.00 89.69 111 LEU A C 1
ATOM 850 O O . LEU A 1 111 ? 7.095 8.206 -2.899 1.00 89.69 111 LEU A O 1
ATOM 854 N N . GLU A 1 112 ? 8.001 9.160 -1.073 1.00 84.50 112 GLU A N 1
ATOM 855 C CA . GLU A 1 112 ? 9.311 9.428 -1.687 1.00 84.50 112 GLU A CA 1
ATOM 856 C C . GLU A 1 112 ? 10.132 8.158 -1.921 1.00 84.50 112 GLU A C 1
ATOM 858 O O . GLU A 1 112 ? 10.889 8.077 -2.883 1.00 84.50 112 GLU A O 1
ATOM 863 N N . LEU A 1 113 ? 9.955 7.166 -1.050 1.00 83.88 113 LEU A N 1
ATOM 864 C CA . LEU A 1 113 ? 10.617 5.873 -1.089 1.00 83.88 113 LEU A CA 1
ATOM 865 C C . LEU A 1 113 ? 9.609 4.791 -0.683 1.00 83.88 113 LEU A C 1
ATOM 867 O O . LEU A 1 113 ? 8.730 5.060 0.143 1.00 83.88 113 LEU A O 1
ATOM 871 N N . PRO A 1 114 ? 9.721 3.565 -1.226 1.00 86.62 114 PRO A N 1
ATOM 872 C CA . PRO A 1 114 ? 8.930 2.438 -0.752 1.00 86.62 114 PRO A CA 1
ATOM 873 C C . PRO A 1 114 ? 9.129 2.210 0.751 1.00 86.62 114 PRO A C 1
ATOM 875 O O . PRO A 1 114 ? 10.241 2.335 1.263 1.00 86.62 114 PRO A O 1
ATOM 878 N N . ALA A 1 115 ? 8.058 1.838 1.444 1.00 91.31 115 ALA A N 1
ATOM 879 C CA . ALA A 1 115 ? 8.083 1.509 2.863 1.00 91.31 115 ALA A CA 1
ATOM 880 C C . ALA A 1 115 ? 7.247 0.260 3.128 1.00 91.31 115 ALA A C 1
ATOM 882 O O . ALA A 1 115 ? 6.254 0.014 2.438 1.00 91.31 115 ALA A O 1
ATOM 883 N N . ASP A 1 116 ? 7.653 -0.511 4.135 1.00 94.25 116 ASP A N 1
ATOM 884 C CA . ASP A 1 116 ? 6.904 -1.687 4.554 1.00 94.25 116 ASP A CA 1
ATOM 885 C C . ASP A 1 116 ? 5.590 -1.296 5.229 1.00 94.25 116 ASP A C 1
ATOM 887 O O . ASP A 1 116 ? 5.573 -0.404 6.076 1.00 94.25 116 ASP A O 1
ATOM 891 N N . ILE A 1 117 ? 4.502 -1.980 4.867 1.00 95.44 117 ILE A N 1
ATOM 892 C CA . ILE A 1 117 ? 3.208 -1.855 5.540 1.00 95.44 117 ILE A CA 1
ATOM 893 C C . ILE A 1 117 ? 3.210 -2.820 6.722 1.00 95.44 117 ILE A C 1
ATOM 895 O O . ILE A 1 117 ? 3.216 -4.036 6.544 1.00 95.44 117 ILE A O 1
ATOM 899 N N . LEU A 1 118 ? 3.201 -2.253 7.922 1.00 96.19 118 LEU A N 1
ATOM 90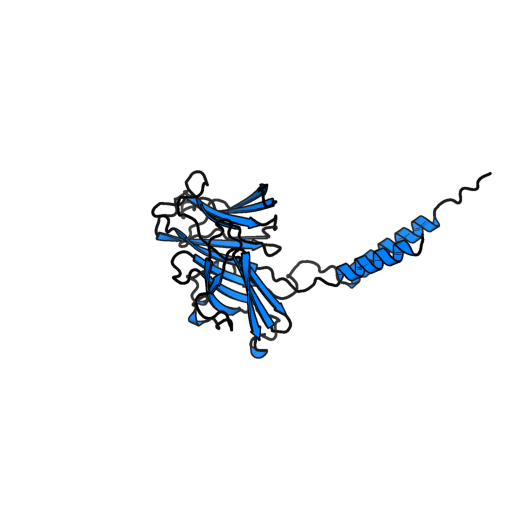0 C CA . LEU A 1 118 ? 3.208 -2.991 9.180 1.00 96.19 118 LEU A CA 1
ATOM 901 C C . LEU A 1 118 ? 1.790 -3.359 9.615 1.00 96.19 118 LEU A C 1
ATOM 903 O O . LEU A 1 118 ? 1.555 -4.452 10.123 1.00 96.19 118 LEU A O 1
ATOM 907 N N . GLU A 1 119 ? 0.842 -2.444 9.405 1.00 96.12 119 GLU A N 1
ATOM 908 C CA . GLU A 1 119 ? -0.572 -2.625 9.728 1.00 96.12 119 GLU A CA 1
ATOM 909 C C . GLU A 1 119 ? -1.436 -1.729 8.834 1.00 96.12 119 GLU A C 1
ATOM 911 O O . GLU A 1 119 ? -1.019 -0.639 8.440 1.00 96.12 119 GLU A O 1
ATOM 916 N N . ALA A 1 120 ? -2.671 -2.144 8.574 1.00 97.25 120 ALA A N 1
ATOM 917 C CA . ALA A 1 120 ? -3.727 -1.250 8.123 1.00 97.25 120 ALA A CA 1
ATOM 918 C C . ALA A 1 120 ? -5.040 -1.639 8.804 1.00 97.25 120 A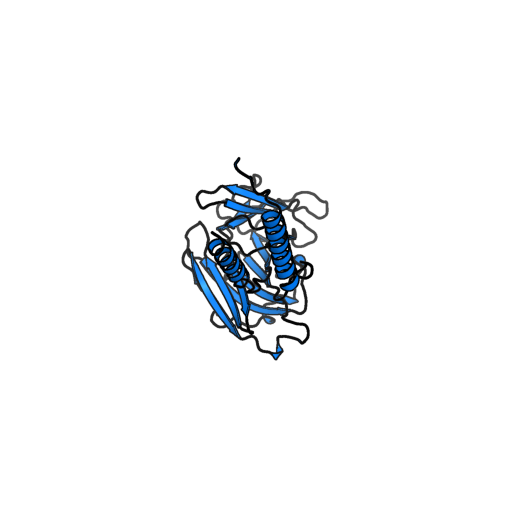LA A C 1
ATOM 920 O O . ALA A 1 120 ? -5.291 -2.829 9.013 1.00 97.25 120 ALA A O 1
ATOM 921 N N . TYR A 1 121 ? -5.851 -0.663 9.206 1.00 97.38 121 TYR A N 1
ATOM 922 C CA . TYR A 1 121 ? -7.070 -0.949 9.958 1.00 97.38 121 TYR A CA 1
ATOM 923 C C . TYR A 1 121 ? -8.091 0.189 9.987 1.00 97.38 121 TYR A C 1
ATOM 925 O O . TYR A 1 121 ? -7.764 1.371 9.862 1.00 97.38 121 TYR A O 1
ATOM 933 N N . TRP A 1 122 ? -9.342 -0.200 10.223 1.00 97.62 122 TRP A N 1
ATOM 934 C CA . TRP A 1 122 ? -10.463 0.687 10.512 1.00 97.62 122 TRP A CA 1
ATOM 935 C C . TRP A 1 122 ? -10.419 1.218 11.942 1.00 97.62 122 TRP A C 1
ATOM 937 O O . TRP A 1 122 ? -10.105 0.474 12.876 1.00 97.62 122 TRP A O 1
ATOM 947 N N . THR A 1 123 ? -10.781 2.489 12.122 1.00 97.88 123 THR A N 1
ATOM 948 C CA .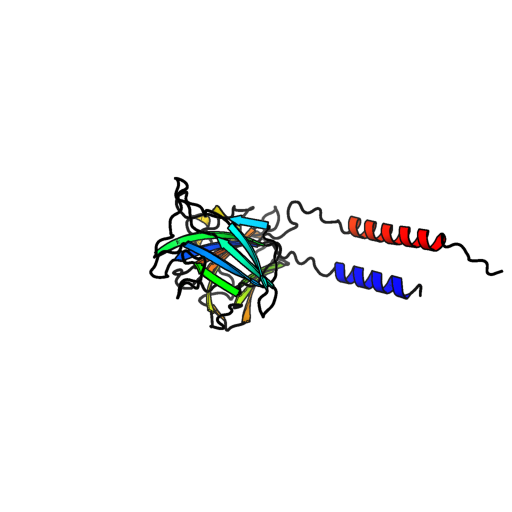 THR A 1 123 ? -10.796 3.129 13.440 1.00 97.88 123 THR A CA 1
ATOM 949 C C . THR A 1 123 ? -12.197 3.399 13.971 1.00 97.88 123 THR A C 1
ATOM 951 O O . THR A 1 123 ? -13.106 3.752 13.219 1.00 97.88 123 THR A O 1
ATOM 954 N N . ASP A 1 124 ? -12.359 3.293 15.287 1.00 97.19 124 ASP A N 1
ATOM 955 C CA . ASP A 1 124 ? -13.525 3.774 16.020 1.00 97.19 124 ASP A CA 1
ATOM 956 C C . ASP A 1 124 ? -13.532 5.315 16.097 1.00 97.19 124 ASP A C 1
ATOM 958 O O . ASP A 1 124 ? -12.645 5.996 15.571 1.00 97.19 124 ASP A O 1
ATOM 962 N N . ARG A 1 125 ? -14.527 5.888 16.786 1.00 95.81 125 ARG A N 1
ATOM 963 C CA . ARG A 1 125 ? -14.655 7.346 16.963 1.00 95.81 125 ARG A CA 1
ATOM 964 C C . ARG A 1 125 ? -13.456 7.984 17.683 1.00 95.81 125 ARG A C 1
ATOM 966 O O . ARG A 1 125 ? -13.230 9.180 17.534 1.00 95.81 125 ARG A O 1
ATOM 973 N N . ASN A 1 126 ? -12.694 7.204 18.447 1.00 95.94 126 ASN A N 1
ATOM 974 C CA . ASN A 1 126 ? -11.515 7.661 19.177 1.00 95.94 126 ASN A CA 1
ATOM 975 C C . ASN A 1 126 ? -10.226 7.500 18.353 1.00 95.94 126 ASN A C 1
ATOM 977 O O . ASN A 1 126 ? -9.132 7.716 18.874 1.00 95.94 126 ASN A O 1
ATOM 981 N N . GLY A 1 127 ? -10.324 7.082 17.086 1.00 94.88 127 GLY A N 1
ATOM 982 C CA . GLY A 1 127 ? -9.164 6.806 16.245 1.00 94.88 127 GLY A CA 1
ATOM 983 C C . GLY A 1 127 ? -8.425 5.518 16.633 1.00 94.88 127 GLY A C 1
ATOM 984 O O . GLY A 1 127 ? -7.279 5.333 16.217 1.00 94.88 127 GLY A O 1
ATOM 985 N N . THR A 1 128 ? -9.037 4.644 17.434 1.00 96.88 128 THR A N 1
ATOM 986 C CA . THR A 1 128 ? -8.463 3.365 17.882 1.00 96.88 128 THR A CA 1
ATOM 987 C C . THR A 1 128 ? -8.921 2.237 16.965 1.00 96.88 128 THR A C 1
ATOM 989 O O . THR A 1 128 ? -10.001 2.315 16.391 1.00 96.88 128 THR A O 1
ATOM 992 N N . LEU A 1 129 ? -8.111 1.191 16.810 1.00 97.38 129 LEU A N 1
ATOM 993 C CA . LEU A 1 129 ? -8.473 -0.017 16.067 1.00 97.38 129 LEU A CA 1
ATOM 994 C C . LEU A 1 129 ? -9.851 -0.553 16.487 1.00 97.38 129 LEU A C 1
ATOM 996 O O . LEU A 1 129 ? -10.088 -0.838 17.662 1.00 97.38 129 LEU A O 1
ATOM 1000 N N . ILE A 1 130 ? -10.726 -0.761 15.505 1.00 97.56 130 ILE A N 1
ATOM 1001 C CA . ILE A 1 130 ? -11.948 -1.543 15.691 1.00 97.56 130 ILE A CA 1
ATOM 1002 C C . ILE A 1 130 ? -11.566 -3.023 15.865 1.00 97.56 130 ILE A C 1
ATOM 1004 O O . ILE A 1 130 ? -10.818 -3.536 15.032 1.00 97.56 130 ILE A O 1
ATOM 1008 N N . PRO A 1 131 ? -12.069 -3.751 16.882 1.00 94.94 131 PRO A N 1
ATOM 1009 C CA . PRO A 1 131 ? -11.831 -5.190 17.000 1.00 94.94 131 PRO A CA 1
ATOM 1010 C C . PRO A 1 131 ? -12.213 -5.941 15.717 1.00 94.94 131 PRO A C 1
ATOM 1012 O O . PRO A 1 131 ? -13.327 -5.798 15.222 1.00 94.94 131 PRO A O 1
ATOM 1015 N N . GLY A 1 132 ? -11.277 -6.716 15.161 1.00 92.06 132 GLY A N 1
ATOM 1016 C CA . GLY A 1 132 ? -11.459 -7.394 13.869 1.00 92.06 132 GLY A CA 1
ATOM 1017 C C . GLY A 1 132 ? -11.351 -6.480 12.639 1.00 92.06 132 GLY A C 1
ATOM 1018 O O . GLY A 1 132 ? -11.501 -6.952 11.519 1.00 92.06 132 GLY A O 1
ATOM 1019 N N . GLY A 1 133 ? -11.049 -5.193 12.820 1.00 94.88 133 GLY A N 1
ATOM 1020 C CA . GLY A 1 133 ? -10.962 -4.188 11.761 1.00 94.88 133 GLY A CA 1
ATOM 1021 C C . GLY A 1 133 ? -9.632 -4.108 11.026 1.00 94.88 133 GLY A C 1
ATOM 1022 O O . GLY A 1 133 ? -9.398 -3.124 10.327 1.00 94.88 133 GLY A O 1
ATOM 1023 N N . HIS A 1 134 ? -8.764 -5.109 11.172 1.00 95.50 134 HIS A N 1
ATOM 1024 C CA . HIS A 1 134 ? -7.526 -5.189 10.405 1.00 95.50 134 HIS A CA 1
ATOM 1025 C C . HIS A 1 134 ? -7.812 -5.463 8.929 1.00 95.50 134 HIS A C 1
ATOM 1027 O O . HIS A 1 134 ? -8.553 -6.378 8.576 1.00 95.50 134 HIS A O 1
ATOM 1033 N N . VAL A 1 135 ? -7.139 -4.715 8.063 1.00 95.25 135 VAL A N 1
ATOM 1034 C CA . VAL A 1 135 ? -7.085 -4.957 6.624 1.00 95.25 135 VAL A CA 1
ATOM 1035 C C . VAL A 1 135 ? -5.674 -5.442 6.313 1.00 95.25 135 VAL A C 1
ATOM 1037 O O . VAL A 1 135 ? -4.718 -4.670 6.288 1.00 95.25 135 VAL A O 1
ATOM 1040 N N . ARG A 1 136 ? -5.518 -6.756 6.138 1.00 92.75 136 ARG A N 1
ATOM 1041 C CA . ARG A 1 136 ? -4.202 -7.398 6.008 1.00 92.75 136 ARG A CA 1
ATOM 1042 C C . ARG A 1 136 ? -3.688 -7.242 4.579 1.00 92.75 136 ARG A C 1
ATOM 1044 O O . ARG A 1 136 ? -4.237 -7.836 3.656 1.00 92.75 136 ARG A O 1
ATOM 1051 N N . GLN A 1 137 ? -2.642 -6.442 4.390 1.00 91.62 137 GLN A N 1
ATOM 1052 C CA . GLN A 1 137 ? -2.128 -6.081 3.067 1.00 91.62 137 GLN A CA 1
ATOM 1053 C C . GLN A 1 137 ? -0.615 -6.266 2.990 1.00 91.62 137 GLN A C 1
ATOM 1055 O O . GLN A 1 137 ? 0.112 -5.924 3.913 1.00 91.62 137 GLN A O 1
ATOM 1060 N N . ALA A 1 138 ? -0.133 -6.769 1.856 1.00 92.12 138 ALA A N 1
ATOM 1061 C CA . ALA A 1 138 ? 1.298 -6.920 1.614 1.00 92.12 138 ALA A CA 1
ATOM 1062 C C . ALA A 1 138 ? 1.950 -5.594 1.195 1.00 92.12 138 ALA A C 1
ATOM 1064 O O . ALA A 1 138 ? 1.352 -4.830 0.423 1.00 92.12 138 ALA A O 1
ATOM 1065 N N . THR A 1 139 ? 3.210 -5.392 1.581 1.00 91.81 139 THR A N 1
ATOM 1066 C CA . THR A 1 139 ? 4.092 -4.426 0.917 1.00 91.81 139 THR A CA 1
ATOM 1067 C C . THR A 1 139 ? 4.326 -4.869 -0.522 1.00 91.81 139 THR A C 1
ATOM 1069 O O . THR A 1 139 ? 4.413 -6.065 -0.815 1.00 91.81 139 THR A O 1
ATOM 1072 N N . GLN A 1 140 ? 4.477 -3.903 -1.424 1.00 88.69 140 GLN A N 1
ATOM 1073 C CA . GLN A 1 140 ? 4.937 -4.164 -2.780 1.00 88.69 140 GLN A CA 1
ATOM 1074 C C . GLN A 1 140 ? 6.049 -3.205 -3.185 1.00 88.69 140 GLN A C 1
ATOM 1076 O O . GLN A 1 140 ? 6.016 -2.016 -2.868 1.00 88.69 140 GLN A O 1
ATOM 1081 N N . ILE A 1 141 ? 7.008 -3.735 -3.928 1.00 87.12 141 ILE A N 1
ATOM 1082 C CA . ILE A 1 141 ? 8.092 -2.988 -4.552 1.00 87.12 141 ILE A CA 1
ATOM 1083 C C . ILE A 1 141 ? 8.119 -3.421 -6.006 1.00 87.12 141 ILE A C 1
ATOM 1085 O O . ILE A 1 141 ? 8.144 -4.619 -6.290 1.00 87.12 141 ILE A O 1
ATOM 1089 N N . VAL A 1 142 ? 8.111 -2.459 -6.924 1.00 84.31 142 VAL A N 1
ATOM 1090 C CA . VAL A 1 142 ? 8.119 -2.771 -8.348 1.00 84.31 142 VAL A CA 1
ATOM 1091 C C . VAL A 1 142 ? 9.216 -2.006 -9.059 1.00 84.31 142 VAL A C 1
ATOM 1093 O O . VAL A 1 142 ? 9.283 -0.780 -8.994 1.00 84.31 142 VAL A O 1
ATOM 1096 N N . THR A 1 143 ? 10.071 -2.739 -9.761 1.00 83.12 143 THR A N 1
ATOM 1097 C CA . THR A 1 143 ? 11.170 -2.185 -10.551 1.00 83.12 143 THR A CA 1
ATOM 1098 C C . THR A 1 143 ? 11.040 -2.616 -12.007 1.00 83.12 143 THR A C 1
ATOM 1100 O O . THR A 1 143 ? 10.516 -3.687 -12.306 1.00 83.12 143 THR A O 1
ATOM 1103 N N . LEU A 1 144 ? 11.510 -1.774 -12.923 1.00 80.81 144 LEU A N 1
ATOM 1104 C CA . LEU A 1 144 ? 11.613 -2.092 -14.342 1.00 80.81 144 LEU A CA 1
ATOM 1105 C C . LEU A 1 144 ? 13.028 -1.757 -14.797 1.00 80.81 144 LEU A C 1
ATOM 1107 O O . LEU A 1 144 ? 13.407 -0.590 -14.854 1.00 80.81 144 LEU A O 1
ATOM 1111 N N . GLU A 1 145 ? 13.802 -2.786 -15.124 1.00 82.19 145 GLU A N 1
ATOM 1112 C CA . GLU A 1 145 ? 15.188 -2.646 -15.565 1.00 82.19 145 GLU A CA 1
ATOM 1113 C C . GLU A 1 145 ? 15.394 -3.457 -16.840 1.00 82.19 145 GLU A C 1
ATOM 1115 O O . GLU A 1 145 ? 15.070 -4.639 -16.880 1.00 82.19 145 GLU A O 1
ATOM 1120 N N . ASN A 1 146 ? 15.913 -2.838 -17.905 1.00 82.88 146 ASN A N 1
ATOM 1121 C CA . ASN A 1 146 ? 16.180 -3.517 -19.182 1.00 82.88 146 ASN A CA 1
ATOM 1122 C C . ASN A 1 146 ? 14.980 -4.325 -19.714 1.00 82.88 146 ASN A C 1
ATOM 1124 O O . ASN A 1 146 ? 15.136 -5.434 -20.220 1.00 82.88 146 ASN A O 1
ATOM 1128 N N . ARG A 1 147 ? 13.771 -3.755 -19.602 1.00 84.38 147 ARG A N 1
ATOM 1129 C CA . ARG A 1 147 ? 12.481 -4.391 -19.940 1.00 84.38 147 ARG A CA 1
ATOM 1130 C C . ARG A 1 147 ? 12.085 -5.564 -19.038 1.00 84.38 147 ARG A C 1
ATOM 1132 O O . ARG A 1 147 ? 11.070 -6.193 -19.298 1.00 84.38 147 ARG A O 1
ATOM 1139 N N . VAL A 1 148 ? 12.823 -5.849 -17.973 1.00 86.81 148 VAL A N 1
ATOM 1140 C CA . VAL A 1 148 ? 12.450 -6.846 -16.970 1.00 86.81 148 VAL A CA 1
ATOM 1141 C C . VAL A 1 148 ? 11.708 -6.152 -15.838 1.00 86.81 148 VAL A C 1
ATOM 1143 O O . VAL A 1 148 ? 12.293 -5.432 -15.028 1.00 86.81 148 VAL A O 1
ATOM 1146 N N . LEU A 1 149 ? 10.401 -6.380 -15.794 1.00 85.38 149 LEU A N 1
ATOM 1147 C CA . LEU A 1 149 ? 9.555 -6.049 -14.663 1.00 85.38 149 LEU A CA 1
ATOM 1148 C C . LEU A 1 149 ? 9.878 -7.003 -13.514 1.00 85.38 149 LEU A C 1
ATOM 1150 O O . LEU A 1 149 ? 9.787 -8.216 -13.692 1.00 85.38 149 LEU A O 1
ATOM 1154 N N . SER A 1 150 ? 10.205 -6.472 -12.340 1.00 88.38 150 SER A N 1
ATOM 1155 C CA . SER A 1 150 ? 10.294 -7.236 -11.096 1.00 88.38 150 SER A CA 1
ATOM 1156 C C . SER A 1 150 ? 9.257 -6.726 -10.104 1.00 88.38 150 SER A C 1
ATOM 1158 O O . SER A 1 150 ? 9.306 -5.570 -9.695 1.00 88.38 150 SER A O 1
ATOM 1160 N N . VAL A 1 151 ? 8.329 -7.595 -9.708 1.00 88.94 151 VAL A N 1
ATOM 1161 C CA . VAL A 1 151 ? 7.312 -7.327 -8.686 1.00 88.94 151 VAL A CA 1
ATOM 1162 C C . VAL A 1 151 ? 7.689 -8.111 -7.440 1.00 88.94 151 VAL A C 1
ATOM 1164 O O . VAL A 1 151 ? 7.584 -9.336 -7.424 1.00 88.94 151 VAL A O 1
ATOM 1167 N N . THR A 1 152 ? 8.123 -7.417 -6.397 1.00 91.44 152 THR A N 1
ATOM 1168 C CA . THR A 1 152 ? 8.380 -8.005 -5.083 1.00 91.44 152 THR A CA 1
ATOM 1169 C C . THR A 1 152 ? 7.195 -7.738 -4.176 1.00 91.44 152 THR A C 1
ATOM 1171 O O . THR A 1 152 ? 6.821 -6.588 -3.963 1.00 91.44 152 THR A O 1
ATOM 1174 N N . ILE A 1 153 ? 6.632 -8.801 -3.618 1.00 93.12 153 ILE A N 1
ATOM 1175 C CA . ILE A 1 153 ? 5.598 -8.748 -2.589 1.00 93.12 153 ILE A CA 1
ATOM 1176 C C . ILE A 1 153 ? 6.216 -9.230 -1.281 1.00 93.12 153 ILE A C 1
ATOM 1178 O O . ILE A 1 153 ? 6.896 -10.256 -1.278 1.00 93.12 153 ILE A O 1
ATOM 1182 N N . LYS A 1 154 ? 5.961 -8.519 -0.181 1.00 94.94 154 LYS A N 1
ATOM 1183 C CA . LYS A 1 154 ? 6.438 -8.883 1.158 1.00 94.94 154 LYS A CA 1
ATOM 1184 C C . LYS A 1 154 ? 5.303 -8.848 2.180 1.00 94.94 154 LYS A C 1
ATOM 1186 O O . LYS A 1 154 ? 4.499 -7.915 2.185 1.00 94.94 154 LYS A O 1
ATOM 1191 N N . ASN A 1 155 ? 5.264 -9.843 3.061 1.00 96.75 155 ASN A N 1
ATOM 1192 C CA . ASN A 1 155 ? 4.427 -9.822 4.257 1.00 96.75 155 ASN A CA 1
ATOM 1193 C C . ASN A 1 155 ? 5.229 -9.250 5.435 1.00 96.75 155 ASN A C 1
ATOM 1195 O O . ASN A 1 155 ? 5.982 -9.978 6.064 1.00 96.75 155 ASN A O 1
ATOM 1199 N N . ALA A 1 156 ? 5.077 -7.956 5.716 1.00 95.75 156 ALA A N 1
ATOM 1200 C CA . ALA A 1 156 ? 5.739 -7.278 6.837 1.00 95.75 156 ALA A CA 1
ATOM 1201 C C . ALA A 1 156 ? 4.779 -7.008 8.016 1.00 95.75 156 ALA A C 1
ATOM 1203 O O . ALA A 1 156 ? 5.037 -6.135 8.843 1.00 95.75 156 ALA A O 1
ATOM 1204 N N . LEU A 1 157 ? 3.634 -7.702 8.061 1.00 95.44 157 LEU A N 1
ATOM 1205 C CA . LEU A 1 157 ? 2.578 -7.426 9.032 1.00 95.44 157 LEU A CA 1
ATOM 1206 C C . LEU A 1 157 ? 3.005 -7.806 10.452 1.00 95.44 157 LEU A C 1
ATOM 1208 O O . LEU A 1 157 ? 3.499 -8.911 10.670 1.00 95.44 157 LEU A O 1
ATOM 1212 N N . ARG A 1 158 ? 2.737 -6.928 11.427 1.00 93.81 158 ARG A N 1
ATOM 1213 C CA . ARG A 1 158 ? 3.087 -7.154 12.846 1.00 93.81 158 ARG A CA 1
ATOM 1214 C C . ARG A 1 158 ? 2.287 -8.246 13.540 1.00 93.81 158 ARG A C 1
ATOM 1216 O O . ARG A 1 158 ? 2.666 -8.669 14.621 1.00 93.81 158 ARG A O 1
ATOM 1223 N N . ASP A 1 159 ? 1.171 -8.672 12.958 1.00 91.94 159 ASP A N 1
ATOM 1224 C CA . ASP A 1 159 ? 0.378 -9.764 13.525 1.00 91.94 159 ASP A CA 1
ATOM 1225 C C . ASP A 1 159 ? 1.074 -11.131 13.406 1.00 91.94 159 ASP A C 1
ATOM 1227 O O . ASP A 1 159 ? 0.588 -12.104 13.975 1.00 91.94 159 ASP A O 1
ATOM 1231 N N . GLU A 1 160 ? 2.200 -11.200 12.682 1.00 92.62 160 GLU A N 1
ATOM 1232 C CA . GLU A 1 160 ? 3.006 -12.404 12.444 1.00 92.62 160 GLU A CA 1
ATOM 1233 C C . GLU A 1 160 ? 2.230 -13.562 11.794 1.00 92.62 160 GLU A C 1
ATOM 1235 O O . GLU A 1 160 ? 2.692 -14.704 11.726 1.00 92.62 160 GLU A O 1
ATOM 1240 N N . LEU A 1 161 ? 1.042 -13.281 11.255 1.00 92.88 161 LEU A N 1
ATOM 1241 C CA . LEU A 1 161 ? 0.199 -14.288 10.638 1.00 92.88 161 LEU A CA 1
ATOM 1242 C C . LEU A 1 161 ? 0.563 -14.446 9.148 1.00 92.88 161 LEU A C 1
ATOM 1244 O O . LEU A 1 161 ? 0.869 -13.462 8.461 1.00 92.88 161 LEU A O 1
ATOM 1248 N N . PRO A 1 162 ? 0.443 -15.656 8.572 1.00 95.12 162 PRO A N 1
ATOM 1249 C CA . PRO A 1 162 ? 0.549 -15.833 7.130 1.00 95.12 162 PRO A CA 1
ATOM 1250 C C . PRO A 1 162 ? -0.469 -14.969 6.386 1.00 95.12 162 PRO A C 1
ATOM 1252 O O . PRO A 1 162 ? -1.615 -14.821 6.819 1.00 95.12 162 PRO A O 1
ATOM 1255 N N . LEU A 1 163 ? -0.059 -14.408 5.256 1.00 94.69 163 LEU A N 1
ATOM 1256 C CA . LEU A 1 163 ? -0.884 -13.550 4.418 1.00 94.69 163 LEU A CA 1
ATOM 1257 C C . LEU A 1 163 ? -1.111 -14.229 3.072 1.00 94.69 163 LEU A C 1
ATOM 1259 O O . LEU A 1 163 ? -0.153 -14.626 2.417 1.00 94.69 163 LEU A O 1
ATOM 1263 N N . THR A 1 164 ? -2.367 -14.323 2.638 1.00 94.81 164 THR A N 1
ATOM 1264 C CA . THR A 1 164 ? -2.697 -14.768 1.279 1.00 94.81 164 THR A CA 1
ATOM 1265 C C . THR A 1 164 ? -3.170 -13.580 0.459 1.00 94.81 164 THR A C 1
ATOM 1267 O O . THR A 1 164 ? -4.101 -12.888 0.860 1.00 94.81 164 THR A O 1
ATOM 1270 N N . ILE A 1 165 ? -2.530 -13.350 -0.684 1.00 93.25 165 ILE A N 1
ATOM 1271 C CA . ILE A 1 165 ? -2.923 -12.321 -1.649 1.00 93.25 165 ILE A CA 1
ATOM 1272 C C . ILE A 1 165 ? -3.069 -12.918 -3.045 1.00 93.25 165 ILE A C 1
ATOM 1274 O O . ILE A 1 165 ? -2.525 -13.981 -3.335 1.00 93.25 165 ILE A O 1
ATOM 1278 N N . ARG A 1 166 ? -3.719 -12.181 -3.941 1.00 92.06 166 ARG A N 1
ATOM 1279 C CA . ARG A 1 166 ? -3.701 -12.448 -5.378 1.00 92.06 166 ARG A CA 1
ATOM 1280 C C . ARG A 1 166 ? -3.125 -11.250 -6.120 1.00 92.06 166 ARG A C 1
ATOM 1282 O O . ARG A 1 166 ? -3.540 -10.118 -5.878 1.00 92.06 166 ARG A O 1
ATOM 1289 N N . VAL A 1 167 ? -2.188 -11.502 -7.032 1.00 87.69 167 VAL A N 1
ATOM 1290 C CA . VAL A 1 167 ? -1.753 -10.515 -8.029 1.00 87.69 167 VAL A CA 1
ATOM 1291 C C . VAL A 1 167 ? -2.611 -10.735 -9.268 1.00 87.69 167 VAL A C 1
ATOM 1293 O O . VAL A 1 167 ? -2.523 -11.779 -9.908 1.00 87.69 167 VAL A O 1
ATOM 1296 N N . PHE A 1 168 ? -3.480 -9.780 -9.586 1.00 84.44 168 PHE A N 1
ATOM 1297 C CA . PHE A 1 168 ? -4.429 -9.939 -10.687 1.00 84.44 168 PHE A CA 1
ATOM 1298 C C . PHE A 1 168 ? -3.771 -9.712 -12.046 1.00 84.44 168 PHE A C 1
ATOM 1300 O O . PHE A 1 168 ? -4.093 -10.403 -13.009 1.00 84.44 168 PHE A O 1
ATOM 1307 N N . GLY A 1 169 ? -2.824 -8.780 -12.119 1.00 88.88 169 GLY A N 1
ATOM 1308 C CA . GLY A 1 169 ? -2.074 -8.527 -13.338 1.00 88.88 169 GLY A CA 1
ATOM 1309 C C . GLY A 1 169 ? -1.435 -7.151 -13.363 1.00 88.88 169 GLY A C 1
ATOM 1310 O O . GLY A 1 169 ? -1.508 -6.389 -12.395 1.00 88.88 169 GLY A O 1
ATOM 1311 N N . TYR A 1 170 ? -0.818 -6.845 -14.499 1.00 89.06 170 TYR A N 1
ATOM 1312 C CA . TYR A 1 170 ? -0.227 -5.554 -14.792 1.00 89.06 170 TYR A CA 1
ATOM 1313 C C . TYR A 1 170 ? -0.725 -4.990 -16.126 1.00 89.06 170 TYR A C 1
ATOM 1315 O O . TYR A 1 170 ? -1.069 -5.730 -17.048 1.00 89.06 170 TYR A O 1
ATOM 1323 N N . ARG A 1 171 ? -0.741 -3.664 -16.241 1.00 88.00 171 ARG A N 1
ATOM 1324 C CA . ARG A 1 171 ? -1.026 -2.943 -17.485 1.00 88.00 171 ARG A CA 1
ATOM 1325 C C . ARG A 1 171 ? -0.010 -1.825 -17.648 1.00 88.00 171 ARG A C 1
ATOM 1327 O O . ARG A 1 171 ? 0.407 -1.211 -16.671 1.00 88.00 171 ARG A O 1
ATOM 1334 N N . LEU A 1 172 ? 0.390 -1.570 -18.886 1.00 85.81 172 LEU A N 1
ATOM 1335 C CA . LEU A 1 172 ? 1.147 -0.377 -19.231 1.00 85.81 172 LEU A CA 1
ATOM 1336 C C . LEU A 1 172 ? 0.186 0.727 -19.647 1.00 85.81 172 LEU A C 1
ATOM 1338 O O . LEU A 1 172 ? -0.730 0.493 -20.436 1.00 85.81 172 LEU A O 1
ATOM 1342 N N . TRP A 1 173 ? 0.395 1.911 -19.089 1.00 85.00 173 TRP A N 1
ATOM 1343 C CA . TRP A 1 173 ? -0.475 3.059 -19.260 1.00 85.00 173 TRP A CA 1
ATOM 1344 C C . TRP A 1 173 ? 0.287 4.258 -19.818 1.00 85.00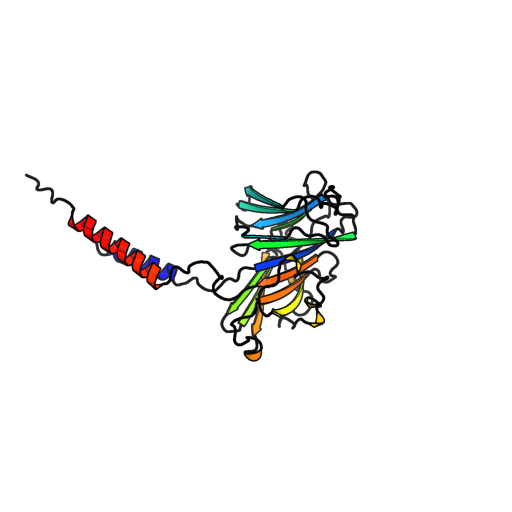 173 TRP A C 1
ATOM 1346 O O . TRP A 1 173 ? 1.372 4.601 -19.342 1.00 85.00 173 TRP A O 1
ATOM 1356 N N . GLU A 1 174 ? -0.289 4.917 -20.820 1.00 80.88 174 GLU A N 1
ATOM 1357 C CA . GLU A 1 174 ? 0.282 6.144 -21.362 1.00 80.88 174 GLU A CA 1
ATOM 1358 C C . GLU A 1 174 ? 0.007 7.314 -20.409 1.00 80.88 174 GLU A C 1
ATOM 1360 O O . GLU A 1 174 ? -1.136 7.697 -20.161 1.00 80.88 174 GLU A O 1
ATOM 1365 N N . GLY A 1 175 ? 1.076 7.877 -19.848 1.00 79.06 175 GLY A N 1
ATOM 1366 C CA . GLY A 1 175 ? 0.997 9.007 -18.928 1.00 79.06 175 GLY A CA 1
ATOM 1367 C C . GLY A 1 175 ? 0.638 8.639 -17.485 1.00 79.06 175 GLY A C 1
ATOM 1368 O O . GLY A 1 175 ? 0.764 7.499 -17.033 1.00 79.06 175 GLY A O 1
ATOM 1369 N N . ARG A 1 176 ? 0.243 9.667 -16.731 1.00 80.94 176 ARG A N 1
ATOM 1370 C CA . ARG A 1 176 ? -0.071 9.614 -15.300 1.00 80.94 176 ARG A CA 1
ATOM 1371 C C . ARG A 1 176 ? -1.581 9.625 -15.092 1.00 80.94 176 ARG A C 1
ATOM 1373 O O . ARG A 1 176 ? -2.232 10.549 -15.569 1.00 80.94 176 ARG A O 1
ATOM 1380 N N . LEU A 1 177 ? -2.114 8.652 -14.349 1.00 86.06 177 LEU A N 1
ATOM 1381 C CA . LEU A 1 177 ? -3.481 8.740 -13.843 1.00 86.06 177 LEU A CA 1
ATOM 1382 C C . LEU A 1 177 ? -3.452 9.477 -12.503 1.00 86.06 177 LEU A C 1
ATOM 1384 O O . LEU A 1 177 ? -2.494 9.371 -11.731 1.00 86.06 177 LEU A O 1
ATOM 1388 N N . GLY A 1 178 ? -4.492 10.264 -12.240 1.00 87.06 178 GLY A N 1
ATOM 1389 C CA . GLY A 1 178 ? -4.706 10.814 -10.908 1.00 87.06 178 GLY A CA 1
ATOM 1390 C C . GLY A 1 178 ? -4.972 9.688 -9.908 1.00 87.06 178 GLY A C 1
ATOM 1391 O O . GLY A 1 178 ? -5.460 8.622 -10.290 1.00 87.06 178 GLY A O 1
ATOM 1392 N N . LEU A 1 179 ? -4.645 9.905 -8.627 1.00 87.62 179 LEU A N 1
ATOM 1393 C CA . LEU A 1 179 ? -4.926 8.899 -7.598 1.00 87.62 179 LEU A CA 1
ATOM 1394 C C . LEU A 1 179 ? -6.426 8.562 -7.562 1.00 87.62 179 LEU A C 1
ATOM 1396 O O . LEU A 1 179 ? -6.772 7.394 -7.484 1.00 87.62 179 LEU A O 1
ATOM 1400 N N . ASP A 1 180 ? -7.288 9.558 -7.739 1.00 86.81 180 ASP A N 1
ATOM 1401 C CA . ASP A 1 180 ? -8.740 9.418 -7.845 1.00 86.81 180 ASP A CA 1
ATOM 1402 C C . ASP A 1 180 ? -9.198 8.459 -8.952 1.00 86.81 180 ASP A C 1
ATOM 1404 O O . ASP A 1 180 ? -10.282 7.895 -8.862 1.00 86.81 180 ASP A O 1
ATOM 1408 N N . SER A 1 181 ? -8.389 8.262 -9.996 1.00 89.25 181 SER A N 1
ATOM 1409 C CA . SER A 1 181 ? -8.700 7.388 -11.131 1.00 89.25 181 SER A CA 1
ATOM 1410 C C . SER A 1 181 ? -8.213 5.946 -10.945 1.00 89.25 181 SER A C 1
ATOM 1412 O O . SER A 1 181 ? -8.618 5.065 -11.701 1.00 89.25 181 SER A O 1
ATOM 1414 N N . LEU A 1 182 ? -7.353 5.660 -9.968 1.00 89.19 182 LEU A N 1
ATOM 1415 C CA . LEU A 1 182 ? -6.806 4.316 -9.739 1.00 89.19 182 LEU A CA 1
ATOM 1416 C C . LEU A 1 182 ? -7.697 3.525 -8.770 1.00 89.19 182 LEU A C 1
ATOM 1418 O O . LEU A 1 182 ? -7.246 3.099 -7.710 1.00 89.19 182 LEU A O 1
ATOM 1422 N N . ASN A 1 183 ? -8.965 3.338 -9.130 1.00 88.75 183 ASN A N 1
ATOM 1423 C CA . ASN A 1 183 ? -9.964 2.656 -8.305 1.00 88.75 183 ASN A CA 1
ATOM 1424 C C . ASN A 1 183 ? -10.748 1.606 -9.109 1.00 88.75 183 ASN A C 1
ATOM 1426 O O . ASN A 1 183 ? -10.810 1.657 -10.338 1.00 88.75 183 ASN A O 1
ATOM 1430 N N . ARG A 1 184 ? -11.401 0.677 -8.411 1.00 87.19 184 ARG A N 1
ATOM 1431 C CA . ARG A 1 184 ? -12.192 -0.429 -8.974 1.00 87.19 184 ARG A CA 1
ATOM 1432 C C . ARG A 1 184 ? -13.422 0.001 -9.771 1.00 87.19 184 ARG A C 1
ATOM 1434 O O . ARG A 1 184 ? -13.952 -0.802 -10.533 1.00 87.19 184 ARG A O 1
ATOM 1441 N N . ASN A 1 185 ? -13.912 1.222 -9.557 1.00 88.00 185 ASN A N 1
ATOM 1442 C CA . ASN A 1 185 ? -15.057 1.771 -10.283 1.00 88.00 185 ASN A CA 1
ATOM 1443 C C . ASN A 1 185 ? -14.626 2.438 -11.595 1.00 88.00 185 ASN A C 1
ATOM 1445 O O . ASN A 1 185 ? -15.482 2.731 -12.429 1.00 88.00 185 ASN A O 1
ATOM 1449 N N . ASN A 1 186 ? -13.326 2.670 -11.803 1.00 88.94 186 ASN A N 1
ATOM 1450 C CA . ASN A 1 186 ? -12.822 3.118 -13.088 1.00 88.94 186 ASN A CA 1
ATOM 1451 C C . ASN A 1 186 ? -12.876 1.942 -14.084 1.00 88.94 186 ASN A C 1
ATOM 1453 O O . ASN A 1 186 ? -12.166 0.952 -13.882 1.00 88.94 186 ASN A O 1
ATOM 1457 N N . PRO A 1 187 ? -13.661 2.032 -15.177 1.00 89.50 187 PRO A N 1
ATOM 1458 C CA . PRO A 1 187 ? -13.757 0.956 -16.164 1.00 89.50 187 PRO A CA 1
ATOM 1459 C C . PRO A 1 187 ? -12.403 0.596 -16.792 1.00 89.50 187 PRO A C 1
ATOM 1461 O O . PRO A 1 187 ? -12.177 -0.558 -17.145 1.00 89.50 187 PRO A O 1
ATOM 1464 N N . GLU A 1 188 ? -11.460 1.538 -16.858 1.00 88.62 188 GLU A N 1
ATOM 1465 C CA . GLU A 1 188 ? -10.111 1.280 -17.370 1.00 88.62 188 GLU A CA 1
ATOM 1466 C C . GLU A 1 188 ? -9.275 0.364 -16.465 1.00 88.62 188 GLU A C 1
ATOM 1468 O O . GLU A 1 188 ? -8.308 -0.254 -16.927 1.00 88.62 188 GLU A O 1
ATOM 1473 N N . MET A 1 189 ? -9.652 0.252 -15.187 1.00 89.75 189 MET A N 1
ATOM 1474 C CA . MET A 1 189 ? -9.033 -0.643 -14.205 1.00 89.75 189 MET A CA 1
ATOM 1475 C C . MET A 1 189 ? -9.675 -2.039 -14.192 1.00 89.75 189 MET A C 1
ATOM 1477 O O . MET A 1 189 ? -9.311 -2.877 -13.365 1.00 89.75 189 MET A O 1
ATOM 1481 N N . ALA A 1 190 ? -10.615 -2.327 -15.102 1.00 88.50 190 ALA A N 1
ATOM 1482 C CA . ALA A 1 190 ? -11.209 -3.654 -15.207 1.00 88.50 190 ALA A CA 1
ATOM 1483 C C . ALA A 1 190 ? -10.132 -4.720 -15.470 1.00 88.50 190 ALA A C 1
ATOM 1485 O O . ALA A 1 190 ? -9.302 -4.581 -16.371 1.00 88.50 190 ALA A O 1
ATOM 1486 N N . LEU A 1 191 ? -10.176 -5.821 -14.711 1.00 84.94 191 LEU A N 1
ATOM 1487 C CA . LEU A 1 191 ? -9.155 -6.880 -14.744 1.00 84.94 191 LEU A CA 1
ATOM 1488 C C . LEU A 1 191 ? -8.947 -7.495 -16.137 1.00 84.94 191 LEU A C 1
ATOM 1490 O O . LEU A 1 191 ? -7.854 -7.963 -16.441 1.00 84.94 191 LEU A O 1
ATOM 1494 N N . SER A 1 192 ? -9.959 -7.452 -17.007 1.00 87.25 192 SER A N 1
ATOM 1495 C CA . SER A 1 192 ? -9.864 -7.886 -18.408 1.00 87.25 192 SER A CA 1
ATOM 1496 C C . SER A 1 192 ? -8.844 -7.101 -19.239 1.00 87.25 192 SER A C 1
ATOM 1498 O O . SER A 1 192 ? -8.471 -7.547 -20.320 1.00 87.25 192 SER A O 1
ATOM 1500 N N . HIS A 1 193 ? -8.401 -5.936 -18.763 1.00 87.81 193 HIS A N 1
ATOM 1501 C CA . HIS A 1 193 ? -7.390 -5.109 -19.421 1.00 87.81 193 HIS A CA 1
ATOM 1502 C C . HIS A 1 193 ? -5.958 -5.383 -18.941 1.00 87.81 193 HIS A C 1
ATOM 1504 O O . HIS A 1 193 ? -5.024 -4.749 -19.433 1.00 87.81 193 HIS A O 1
ATOM 1510 N N . PHE A 1 194 ? -5.765 -6.298 -17.987 1.00 88.94 194 PHE A N 1
ATOM 1511 C CA . PHE A 1 194 ? -4.471 -6.562 -17.364 1.00 88.94 194 PHE A CA 1
ATOM 1512 C C . PHE A 1 194 ? -3.868 -7.867 -17.884 1.00 88.94 194 PHE A C 1
ATOM 1514 O O . PHE A 1 194 ? -4.536 -8.896 -17.982 1.00 88.94 194 PHE A O 1
ATOM 1521 N N . ALA A 1 195 ? -2.574 -7.827 -18.198 1.00 87.62 195 ALA A N 1
ATOM 1522 C CA . ALA A 1 195 ? -1.793 -9.017 -18.491 1.00 87.62 195 ALA A CA 1
ATOM 1523 C C . ALA A 1 195 ? -1.412 -9.722 -17.176 1.00 87.62 195 ALA A C 1
ATOM 1525 O O . ALA A 1 195 ? -1.103 -9.051 -16.188 1.00 87.62 195 ALA A O 1
ATOM 1526 N N . PRO A 1 196 ? -1.389 -11.062 -17.127 1.00 87.75 196 PRO A N 1
ATOM 1527 C CA . PRO A 1 196 ? -0.943 -11.771 -15.934 1.00 87.75 196 PRO A CA 1
ATOM 1528 C C . PRO A 1 196 ? 0.547 -11.509 -15.683 1.00 87.75 196 PRO A C 1
ATOM 1530 O O . PRO A 1 196 ? 1.340 -11.463 -16.622 1.00 87.75 196 PRO A O 1
ATOM 1533 N N . VAL A 1 197 ? 0.951 -11.397 -14.415 1.00 84.75 197 VAL A N 1
ATOM 1534 C CA . VAL A 1 197 ? 2.374 -11.383 -14.042 1.00 84.75 197 VAL A CA 1
ATOM 1535 C C . VAL A 1 197 ? 2.877 -12.837 -14.034 1.00 84.75 197 VAL A C 1
ATOM 1537 O O . VAL A 1 197 ? 2.397 -13.632 -13.219 1.00 84.75 197 VAL A O 1
ATOM 1540 N N . PRO A 1 198 ? 3.821 -13.233 -14.912 1.00 83.69 198 PRO A N 1
ATOM 1541 C CA . PRO A 1 198 ? 4.350 -14.593 -14.945 1.00 83.69 198 PRO A CA 1
ATOM 1542 C C . PRO A 1 198 ? 4.890 -15.035 -13.581 1.00 83.69 198 PRO A C 1
ATOM 1544 O O . PRO A 1 198 ? 5.611 -14.303 -12.906 1.00 83.69 198 PRO A O 1
ATOM 1547 N N . GLY A 1 199 ? 4.515 -16.244 -13.162 1.00 81.56 199 GLY A N 1
ATOM 1548 C CA . GLY A 1 199 ? 4.893 -16.802 -11.860 1.00 81.56 199 GLY A CA 1
ATOM 1549 C C . GLY A 1 199 ? 4.065 -16.302 -10.670 1.00 81.56 199 GLY A C 1
ATOM 1550 O O . GLY A 1 199 ? 4.122 -16.932 -9.620 1.00 81.56 199 GLY A O 1
ATOM 1551 N N . ALA A 1 200 ? 3.259 -15.246 -10.827 1.00 83.31 200 ALA A N 1
ATOM 1552 C CA . ALA A 1 200 ? 2.343 -14.741 -9.798 1.00 83.31 200 ALA A CA 1
ATOM 1553 C C . ALA A 1 200 ? 0.887 -15.195 -10.033 1.00 83.31 200 ALA A C 1
ATOM 1555 O O . ALA A 1 200 ? -0.056 -14.490 -9.682 1.00 83.31 200 ALA A O 1
ATOM 1556 N N . VAL A 1 201 ? 0.693 -16.342 -10.692 1.00 75.88 201 VAL A N 1
ATOM 1557 C CA . VAL A 1 201 ? -0.638 -16.835 -11.071 1.00 75.88 201 VAL A CA 1
ATOM 1558 C C . VAL A 1 201 ? -1.313 -17.490 -9.868 1.00 75.88 201 VAL A C 1
ATOM 1560 O O . VAL A 1 201 ? -0.771 -18.428 -9.287 1.00 75.88 201 VAL A O 1
ATOM 1563 N N . GLY A 1 202 ? -2.525 -17.037 -9.548 1.00 85.50 202 GLY A N 1
ATOM 1564 C CA . GLY A 1 202 ? -3.339 -17.585 -8.466 1.00 85.50 202 GLY A CA 1
ATOM 1565 C C . GLY A 1 202 ? -3.071 -16.932 -7.111 1.00 85.50 202 GLY A C 1
ATOM 1566 O O . GLY A 1 202 ? -2.638 -15.782 -7.029 1.00 85.50 202 GLY A O 1
ATOM 1567 N N . ASP A 1 203 ? -3.390 -17.667 -6.050 1.00 92.56 203 ASP A N 1
ATOM 1568 C CA . ASP A 1 203 ? -3.237 -17.197 -4.676 1.00 92.56 203 ASP A CA 1
ATOM 1569 C C . ASP A 1 203 ? -1.820 -17.466 -4.176 1.00 92.56 203 ASP A C 1
ATOM 1571 O O . ASP A 1 203 ? -1.276 -18.562 -4.321 1.00 92.56 203 ASP A O 1
ATOM 1575 N N . ILE A 1 204 ? -1.220 -16.447 -3.572 1.00 91.94 204 ILE A N 1
ATOM 1576 C CA . ILE A 1 204 ? 0.132 -16.473 -3.031 1.00 91.94 204 ILE A CA 1
ATOM 1577 C C . ILE A 1 204 ? 0.016 -16.346 -1.520 1.00 91.94 204 ILE A C 1
ATOM 1579 O O . ILE A 1 204 ? -0.349 -15.286 -1.013 1.00 91.94 204 ILE A O 1
ATOM 1583 N N . THR A 1 205 ? 0.364 -17.411 -0.804 1.00 95.25 205 THR A N 1
ATOM 1584 C CA . THR A 1 205 ? 0.523 -17.372 0.652 1.00 95.25 205 THR A CA 1
ATOM 1585 C C . THR A 1 205 ? 1.980 -17.097 1.008 1.00 95.25 205 THR A C 1
ATOM 1587 O O . THR A 1 205 ? 2.872 -17.824 0.565 1.00 95.25 205 THR A O 1
ATOM 1590 N N . LEU A 1 206 ? 2.194 -16.050 1.802 1.00 95.38 206 LEU A N 1
ATOM 1591 C CA . LEU A 1 206 ? 3.475 -15.612 2.345 1.00 95.38 206 LEU A CA 1
ATOM 1592 C C . LEU A 1 206 ? 3.476 -15.823 3.862 1.00 95.38 206 LEU A C 1
ATOM 1594 O O . LEU A 1 206 ? 2.574 -15.336 4.551 1.00 95.38 206 LEU A O 1
ATOM 1598 N N . ALA A 1 207 ? 4.483 -16.513 4.392 1.00 97.50 207 ALA A N 1
ATOM 1599 C CA . ALA A 1 207 ? 4.766 -16.514 5.825 1.00 97.50 207 ALA A CA 1
ATOM 1600 C C . ALA A 1 207 ? 5.109 -15.093 6.314 1.00 97.50 207 ALA A C 1
ATOM 1602 O O . ALA A 1 207 ? 5.312 -14.179 5.511 1.00 97.50 207 ALA A O 1
ATOM 1603 N N . HIS A 1 208 ? 5.137 -14.882 7.630 1.00 96.06 208 HIS A N 1
ATOM 1604 C CA . HIS A 1 208 ? 5.613 -13.617 8.189 1.00 96.06 208 HIS A CA 1
ATOM 1605 C C . HIS A 1 208 ? 7.061 -13.347 7.749 1.00 96.06 208 HIS A C 1
ATOM 1607 O O . HIS A 1 208 ? 7.870 -14.272 7.680 1.00 96.06 208 HIS A O 1
ATOM 1613 N N . ASP A 1 209 ? 7.340 -12.098 7.376 1.00 95.56 209 ASP A N 1
ATOM 1614 C CA . ASP A 1 209 ? 8.590 -11.613 6.779 1.00 95.56 209 ASP A CA 1
ATOM 1615 C C . ASP A 1 209 ? 9.020 -12.281 5.462 1.00 95.56 209 ASP A C 1
ATOM 1617 O O . ASP A 1 209 ? 10.059 -11.933 4.889 1.00 95.56 209 ASP A O 1
ATOM 1621 N N . GLU A 1 210 ? 8.205 -13.182 4.904 1.00 97.06 210 GLU A N 1
ATOM 1622 C CA . GLU A 1 210 ? 8.475 -13.757 3.593 1.00 97.06 210 GLU A CA 1
ATOM 1623 C C . GLU A 1 210 ? 8.295 -12.693 2.505 1.00 97.06 210 GLU A C 1
ATOM 1625 O O . GLU A 1 210 ? 7.329 -11.920 2.482 1.00 97.06 210 GLU A O 1
ATOM 1630 N N . SER A 1 211 ? 9.226 -12.699 1.552 1.00 95.62 211 SER A N 1
ATOM 1631 C CA . SER A 1 211 ? 9.101 -11.956 0.307 1.00 95.62 211 SER A CA 1
ATOM 1632 C C . SER A 1 211 ? 9.225 -12.886 -0.892 1.00 95.62 211 SER A C 1
ATOM 1634 O O . SER A 1 211 ? 9.994 -13.848 -0.882 1.00 95.62 211 SER A O 1
ATOM 1636 N N . ARG A 1 212 ? 8.458 -12.592 -1.943 1.00 95.06 212 ARG A N 1
ATOM 1637 C CA . ARG A 1 212 ? 8.559 -13.264 -3.240 1.00 95.06 212 ARG A CA 1
ATOM 1638 C C . ARG A 1 212 ? 8.673 -12.234 -4.341 1.00 95.06 212 ARG A C 1
ATOM 1640 O O . ARG A 1 212 ? 7.912 -11.268 -4.376 1.00 95.06 212 ARG A O 1
ATOM 1647 N N . THR A 1 213 ? 9.604 -12.476 -5.253 1.00 93.56 213 THR A N 1
ATOM 1648 C CA . THR A 1 213 ? 9.808 -11.650 -6.439 1.00 93.56 213 THR A CA 1
ATOM 1649 C C . THR A 1 213 ? 9.391 -12.417 -7.680 1.00 93.56 213 THR A C 1
ATOM 1651 O O . THR A 1 213 ? 9.897 -13.504 -7.956 1.00 93.56 213 THR A O 1
ATOM 1654 N N . PHE A 1 214 ? 8.509 -11.807 -8.458 1.00 90.94 214 PHE A N 1
ATOM 1655 C CA . PHE A 1 214 ? 8.061 -12.292 -9.755 1.00 90.94 214 PHE A CA 1
ATOM 1656 C C . PHE A 1 214 ? 8.693 -11.445 -10.845 1.00 90.94 214 PHE A C 1
ATOM 1658 O O . PHE A 1 214 ? 8.870 -10.238 -10.668 1.00 90.94 214 PHE A O 1
ATOM 1665 N N . ARG A 1 215 ?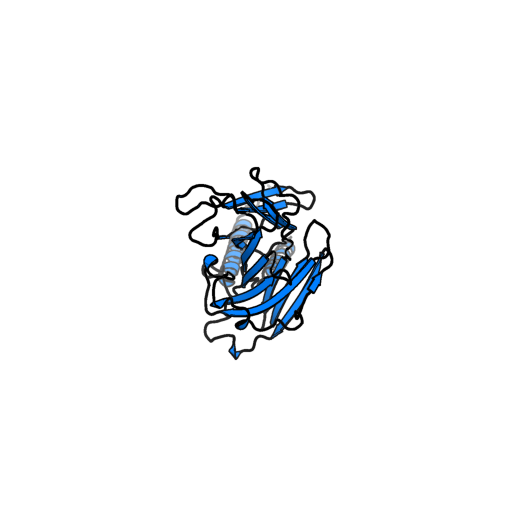 9.048 -12.072 -11.967 1.00 90.12 215 ARG A N 1
ATOM 1666 C CA . ARG A 1 215 ? 9.704 -11.387 -13.078 1.00 90.12 215 ARG A CA 1
ATOM 1667 C C . ARG A 1 215 ? 8.951 -11.610 -14.376 1.00 90.12 215 ARG A C 1
ATOM 1669 O O . ARG A 1 215 ? 8.554 -12.733 -14.676 1.00 90.12 215 ARG A O 1
ATOM 1676 N N . ALA A 1 216 ? 8.799 -10.541 -15.146 1.00 85.94 216 ALA A N 1
ATOM 1677 C CA . ALA A 1 216 ? 8.193 -10.560 -16.468 1.00 85.94 216 ALA A CA 1
ATOM 1678 C C . ALA A 1 216 ? 9.078 -9.781 -17.439 1.00 85.94 216 ALA A C 1
ATOM 1680 O O . ALA A 1 216 ? 9.521 -8.680 -17.115 1.00 85.94 216 ALA A O 1
ATOM 1681 N N . GLU A 1 217 ? 9.315 -10.309 -18.636 1.00 88.06 217 GLU A N 1
ATOM 1682 C CA . GLU A 1 217 ? 9.868 -9.486 -19.708 1.00 88.06 217 GLU A CA 1
ATOM 1683 C C . GLU A 1 217 ? 8.731 -8.708 -20.377 1.00 88.06 217 GLU A C 1
ATOM 1685 O O . GLU A 1 217 ? 7.741 -9.284 -20.827 1.00 88.06 217 GLU A O 1
ATOM 1690 N N . ILE A 1 218 ? 8.876 -7.389 -20.443 1.00 83.31 218 ILE A N 1
ATOM 1691 C CA . ILE A 1 218 ? 7.972 -6.503 -21.159 1.00 83.31 218 ILE A CA 1
ATOM 1692 C C . ILE A 1 218 ? 8.364 -6.510 -22.646 1.00 83.31 218 ILE A C 1
ATOM 1694 O O . ILE A 1 218 ? 9.506 -6.164 -22.992 1.00 83.31 218 ILE A O 1
ATOM 1698 N N . PRO A 1 219 ? 7.437 -6.868 -23.556 1.00 82.44 219 PRO A N 1
ATOM 1699 C CA . PRO A 1 219 ? 7.679 -6.777 -24.988 1.00 82.44 219 PRO A CA 1
ATOM 1700 C C . PRO A 1 219 ? 8.078 -5.356 -25.383 1.00 82.44 219 PRO A C 1
ATOM 1702 O O . PRO A 1 219 ? 7.444 -4.388 -24.965 1.00 82.44 219 PRO A O 1
ATOM 1705 N N . ALA A 1 220 ? 9.100 -5.219 -26.231 1.00 81.19 220 ALA A N 1
ATOM 1706 C CA . ALA A 1 220 ? 9.551 -3.907 -26.700 1.00 81.19 220 ALA A CA 1
ATOM 1707 C C . ALA A 1 220 ? 8.423 -3.106 -27.377 1.00 81.19 220 ALA A C 1
ATOM 1709 O O . ALA A 1 220 ? 8.377 -1.891 -27.249 1.00 81.19 220 ALA A O 1
ATOM 1710 N N . SER A 1 221 ? 7.469 -3.787 -28.020 1.00 78.88 221 SER A N 1
ATOM 1711 C CA . SER A 1 221 ? 6.284 -3.173 -28.630 1.00 78.88 221 SER A CA 1
ATOM 1712 C C . SER A 1 221 ? 5.334 -2.502 -27.633 1.00 78.88 221 SER A C 1
ATOM 1714 O O . SER A 1 221 ? 4.521 -1.683 -28.045 1.00 78.88 221 SER A O 1
ATOM 1716 N N . MET A 1 222 ? 5.402 -2.854 -26.343 1.00 73.06 222 MET A N 1
ATOM 1717 C CA . MET A 1 222 ? 4.588 -2.233 -25.293 1.00 73.06 222 MET A CA 1
ATOM 1718 C C . MET A 1 222 ? 5.253 -0.986 -24.693 1.00 73.06 222 MET A C 1
ATOM 1720 O O . MET A 1 222 ? 4.588 -0.185 -24.041 1.00 73.06 222 MET A O 1
ATOM 1724 N N . LEU A 1 223 ? 6.555 -0.801 -24.916 1.00 71.94 223 LEU A N 1
ATOM 1725 C CA . LEU A 1 223 ? 7.279 0.408 -24.543 1.00 71.94 223 LEU A CA 1
ATOM 1726 C C . LEU A 1 223 ? 7.137 1.385 -25.711 1.00 71.94 223 LEU A C 1
ATOM 1728 O O . LEU A 1 223 ? 7.930 1.363 -26.648 1.00 71.94 223 LEU A O 1
ATOM 1732 N N . GLY A 1 224 ? 6.059 2.171 -25.710 1.00 64.31 224 GLY A N 1
ATOM 1733 C CA . GLY A 1 224 ? 5.797 3.153 -26.762 1.00 64.31 224 GLY A CA 1
ATOM 1734 C C . GLY A 1 224 ? 6.978 4.118 -27.000 1.00 64.31 224 GLY A C 1
ATOM 1735 O O . GLY A 1 224 ? 7.893 4.219 -26.182 1.00 64.31 224 GLY A O 1
ATOM 1736 N N . PRO A 1 225 ? 6.967 4.882 -28.107 1.00 57.31 225 PRO A N 1
ATOM 1737 C CA . PRO A 1 225 ? 8.077 5.761 -28.497 1.00 57.31 225 PRO A CA 1
ATOM 1738 C C . PRO A 1 225 ? 8.373 6.904 -27.502 1.00 57.31 225 PRO A C 1
ATOM 1740 O O . PRO A 1 225 ? 9.414 7.544 -27.612 1.00 57.31 225 PRO A O 1
ATOM 1743 N N . GLY A 1 226 ? 7.479 7.163 -26.538 1.00 60.12 226 GLY A N 1
ATOM 1744 C CA . GLY A 1 226 ? 7.566 8.246 -25.550 1.00 60.12 226 GLY A CA 1
ATOM 1745 C C . GLY A 1 226 ? 8.256 7.902 -24.223 1.00 60.12 226 GLY A C 1
ATOM 1746 O O . GLY A 1 226 ? 8.188 8.703 -23.295 1.00 60.12 226 GLY A O 1
ATOM 1747 N N . GLY A 1 227 ? 8.909 6.742 -24.108 1.00 55.16 227 GLY A N 1
ATOM 1748 C CA . GLY A 1 227 ? 9.528 6.284 -22.858 1.00 55.16 227 GLY A CA 1
ATOM 1749 C C . GLY A 1 227 ? 8.661 5.274 -22.099 1.00 55.16 227 GLY A C 1
ATOM 1750 O O . GLY A 1 227 ? 7.589 4.896 -22.578 1.00 55.16 227 GLY A O 1
ATOM 1751 N N . PRO A 1 228 ? 9.141 4.754 -20.955 1.00 56.81 228 PRO A N 1
ATOM 1752 C CA . PRO A 1 228 ? 8.464 3.662 -20.279 1.00 56.81 228 PRO A CA 1
ATOM 1753 C C . PRO A 1 228 ? 7.106 4.147 -19.734 1.00 56.81 228 PRO A C 1
ATOM 1755 O O . PRO A 1 228 ? 7.056 5.107 -18.962 1.00 56.81 228 PRO A O 1
ATOM 1758 N N . PRO A 1 229 ? 6.000 3.507 -20.140 1.00 65.75 229 PRO A N 1
ATOM 1759 C CA . PRO A 1 229 ? 4.669 3.832 -19.649 1.00 65.75 229 PRO A CA 1
ATOM 1760 C C . PRO A 1 229 ? 4.585 3.622 -18.139 1.00 65.75 229 PRO A C 1
ATOM 1762 O O . PRO A 1 229 ? 5.379 2.883 -17.546 1.00 65.75 229 PRO A O 1
ATOM 1765 N N . ALA A 1 230 ? 3.590 4.241 -17.512 1.00 68.38 230 ALA A N 1
ATOM 1766 C CA . ALA A 1 230 ? 3.328 3.944 -16.123 1.00 68.38 230 ALA A CA 1
ATOM 1767 C C . ALA A 1 230 ? 2.819 2.506 -16.000 1.00 68.38 230 ALA A C 1
ATOM 1769 O O . ALA A 1 230 ? 1.929 2.079 -16.738 1.00 68.38 230 ALA A O 1
ATOM 1770 N N . LEU A 1 231 ? 3.401 1.745 -15.085 1.00 79.19 231 LEU A N 1
ATOM 1771 C CA . LEU A 1 231 ? 2.966 0.383 -14.824 1.00 79.19 231 LEU A CA 1
ATOM 1772 C C . LEU A 1 231 ? 1.884 0.413 -13.762 1.00 79.19 231 LEU A C 1
ATOM 1774 O O . LEU A 1 231 ? 2.137 0.856 -12.647 1.00 79.19 231 LEU A O 1
ATOM 1778 N N . ILE A 1 232 ? 0.716 -0.113 -14.094 1.00 78.88 232 ILE A N 1
ATOM 1779 C CA . ILE A 1 232 ? -0.361 -0.335 -13.142 1.00 78.88 232 ILE A CA 1
ATOM 1780 C C . ILE A 1 232 ? -0.308 -1.793 -12.703 1.00 78.88 232 ILE A C 1
ATOM 1782 O O . ILE A 1 232 ? -0.325 -2.681 -13.551 1.00 78.88 232 ILE A O 1
ATOM 1786 N N . LEU A 1 233 ? -0.253 -2.038 -11.397 1.00 81.62 233 LEU A N 1
ATOM 1787 C CA . LEU A 1 233 ? -0.339 -3.358 -10.778 1.00 81.62 233 LEU A CA 1
ATOM 1788 C C . LEU A 1 233 ? -1.606 -3.417 -9.926 1.00 81.62 233 LEU A C 1
ATOM 1790 O O . LEU A 1 233 ? -1.812 -2.539 -9.087 1.00 81.62 233 LEU A O 1
ATOM 1794 N N . ILE A 1 234 ? -2.410 -4.466 -10.108 1.00 80.50 234 ILE A N 1
ATOM 1795 C CA . ILE A 1 234 ? -3.570 -4.729 -9.250 1.00 80.50 234 ILE A CA 1
ATOM 1796 C C . ILE A 1 234 ? -3.300 -5.974 -8.410 1.00 80.50 234 ILE A C 1
ATOM 1798 O O . ILE A 1 234 ? -2.997 -7.048 -8.942 1.00 80.50 234 ILE A O 1
ATOM 1802 N N . LYS A 1 235 ? -3.445 -5.841 -7.091 1.00 86.75 235 LYS A N 1
ATOM 1803 C CA . LYS A 1 235 ? -3.424 -6.959 -6.141 1.00 86.75 235 LYS A CA 1
ATOM 1804 C C . LYS A 1 235 ? -4.534 -6.813 -5.111 1.00 86.75 235 LYS A C 1
ATOM 1806 O O . LYS A 1 235 ? -5.089 -5.738 -4.941 1.00 86.75 235 LYS A O 1
ATOM 1811 N N . GLY A 1 236 ? -4.853 -7.875 -4.395 1.00 85.25 236 GLY A N 1
ATOM 1812 C CA . GLY A 1 236 ? -5.893 -7.812 -3.375 1.00 85.25 236 GLY A CA 1
ATOM 1813 C C . GLY A 1 236 ? -5.982 -9.075 -2.546 1.00 85.25 236 GLY A C 1
ATOM 1814 O O . GLY A 1 236 ? -5.204 -10.017 -2.724 1.00 85.25 236 GLY A O 1
ATOM 1815 N N . ASP A 1 237 ? -6.974 -9.088 -1.668 1.00 85.12 237 ASP A N 1
ATOM 1816 C CA . ASP A 1 237 ? -7.514 -10.317 -1.097 1.00 85.12 237 ASP A CA 1
ATOM 1817 C C . ASP A 1 237 ? -7.998 -11.228 -2.245 1.00 85.12 237 ASP A C 1
ATOM 1819 O O . ASP A 1 237 ? -8.665 -10.728 -3.159 1.00 85.12 237 ASP A O 1
ATOM 1823 N N . PRO A 1 238 ? -7.691 -12.541 -2.241 1.00 77.12 238 PRO A N 1
ATOM 1824 C CA . PRO A 1 238 ? -8.192 -13.494 -3.233 1.00 77.12 238 PRO A CA 1
ATOM 1825 C C . PRO A 1 238 ? -9.688 -13.387 -3.534 1.00 77.12 238 PRO A C 1
ATOM 1827 O O . PRO A 1 238 ? -10.099 -13.585 -4.681 1.00 77.12 238 PRO A O 1
ATOM 1830 N N . LYS A 1 239 ? -10.495 -13.067 -2.515 1.00 76.50 239 LYS A N 1
ATOM 1831 C CA . LYS A 1 239 ? -11.947 -12.912 -2.644 1.00 76.50 239 LYS A CA 1
ATOM 1832 C C . LYS A 1 239 ? -12.381 -11.498 -3.031 1.00 76.50 239 LYS A C 1
ATOM 1834 O O . LYS A 1 239 ? -13.537 -11.303 -3.381 1.00 76.50 239 LYS A O 1
ATOM 1839 N N . GLN A 1 240 ? -11.471 -10.522 -2.978 1.00 70.62 240 GLN A N 1
ATOM 1840 C CA . GLN A 1 240 ? -11.758 -9.090 -3.142 1.00 70.62 240 GLN A CA 1
ATOM 1841 C C . GLN A 1 240 ? -12.837 -8.584 -2.169 1.00 70.62 240 GLN A C 1
ATOM 1843 O O . GLN A 1 240 ? -13.588 -7.663 -2.485 1.00 70.62 240 GLN A O 1
ATOM 1848 N N . GLU A 1 241 ? -12.927 -9.198 -0.987 1.00 79.62 241 GLU A N 1
ATOM 1849 C CA . GLU A 1 241 ? -13.931 -8.865 0.031 1.00 79.62 241 GLU A CA 1
ATOM 1850 C C . GLU A 1 241 ? -13.430 -7.809 1.019 1.00 79.62 241 GLU A C 1
ATOM 1852 O O . GLU A 1 241 ? -14.239 -7.136 1.647 1.00 79.62 241 GLU A O 1
ATOM 1857 N N . SER A 1 242 ? -12.112 -7.649 1.162 1.00 80.94 242 SER A N 1
ATOM 1858 C CA . SER A 1 242 ? -11.518 -6.728 2.139 1.00 80.94 242 SER A CA 1
ATOM 1859 C C . SER A 1 242 ? -10.756 -5.566 1.501 1.00 80.94 242 SER A C 1
ATOM 1861 O O . SER A 1 242 ? -10.874 -4.433 1.969 1.00 80.94 242 SER A O 1
ATOM 1863 N N . PHE A 1 243 ? -9.997 -5.806 0.426 1.00 90.69 243 PHE A N 1
ATOM 1864 C CA . PHE A 1 243 ? -9.295 -4.739 -0.284 1.00 90.69 243 PHE A CA 1
ATOM 1865 C C . PHE A 1 243 ? -8.922 -5.078 -1.731 1.00 90.69 243 PHE A C 1
ATOM 1867 O O . PHE A 1 243 ? -8.723 -6.244 -2.091 1.00 90.69 243 PHE A O 1
ATOM 1874 N N . VAL A 1 244 ? -8.740 -4.016 -2.517 1.00 90.44 244 VAL A N 1
ATOM 1875 C CA . VAL A 1 244 ? -8.070 -4.009 -3.820 1.00 90.44 244 VAL A CA 1
ATOM 1876 C C . VAL A 1 244 ? -7.037 -2.882 -3.811 1.00 90.44 244 VAL A C 1
ATOM 1878 O O . VAL A 1 244 ? -7.369 -1.719 -3.610 1.00 90.44 244 VAL A O 1
ATOM 1881 N N . ASP A 1 245 ? -5.776 -3.236 -4.023 1.00 90.31 245 ASP A N 1
ATOM 1882 C CA . ASP A 1 245 ? -4.672 -2.302 -4.203 1.00 90.31 245 ASP A CA 1
ATOM 1883 C C . ASP A 1 245 ? -4.427 -2.101 -5.698 1.00 90.31 245 ASP A C 1
ATOM 1885 O O . ASP A 1 245 ? -4.136 -3.060 -6.418 1.00 90.31 245 ASP A O 1
ATOM 1889 N N . ILE A 1 246 ? -4.486 -0.849 -6.143 1.00 89.94 246 ILE A N 1
ATOM 1890 C CA . ILE A 1 246 ? -4.152 -0.437 -7.506 1.00 89.94 246 ILE A CA 1
ATOM 1891 C C . ILE A 1 246 ? -3.001 0.547 -7.392 1.00 89.94 246 ILE A C 1
ATOM 1893 O O . ILE A 1 246 ? -3.154 1.644 -6.856 1.00 89.94 246 ILE A O 1
ATOM 1897 N N . ALA A 1 247 ? -1.829 0.154 -7.874 1.00 88.62 247 ALA A N 1
ATOM 1898 C CA . ALA A 1 247 ? -0.662 1.015 -7.814 1.00 88.62 247 ALA A CA 1
ATOM 1899 C C . ALA A 1 247 ? -0.101 1.311 -9.184 1.00 88.62 247 ALA A C 1
ATOM 1901 O O . ALA A 1 247 ? 0.021 0.417 -10.016 1.00 88.62 247 ALA A O 1
ATOM 1902 N N . GLN A 1 248 ? 0.289 2.562 -9.363 1.00 88.12 248 GLN A N 1
ATOM 1903 C CA . GLN A 1 248 ? 0.928 3.069 -10.552 1.00 88.12 248 GLN A CA 1
ATOM 1904 C C . GLN A 1 248 ? 2.384 3.421 -10.247 1.00 88.12 248 GLN A C 1
ATOM 1906 O O . GLN A 1 248 ? 2.680 4.194 -9.335 1.00 88.12 248 GLN A O 1
ATOM 1911 N N . PHE A 1 249 ? 3.294 2.862 -11.036 1.00 84.75 249 PHE A N 1
ATOM 1912 C CA . PHE A 1 249 ? 4.733 3.068 -10.925 1.00 84.75 249 PHE A CA 1
ATOM 1913 C C . PHE A 1 249 ? 5.237 3.821 -12.147 1.00 84.75 249 PHE A C 1
ATOM 1915 O O . PHE A 1 249 ? 4.902 3.472 -13.280 1.00 84.75 249 PHE A O 1
ATOM 1922 N N . TYR A 1 250 ? 6.063 4.837 -11.913 1.00 76.69 250 TYR A N 1
ATOM 1923 C CA . TYR A 1 250 ? 6.706 5.601 -12.978 1.00 76.69 250 TYR A CA 1
ATOM 1924 C C . TYR A 1 250 ? 8.160 5.196 -13.087 1.00 76.69 250 TYR A C 1
ATOM 1926 O O . TYR A 1 250 ? 8.886 5.190 -12.093 1.00 76.69 250 TYR A O 1
ATOM 1934 N N . TYR A 1 251 ? 8.583 4.899 -14.306 1.00 68.31 251 TYR A N 1
ATOM 1935 C CA . TYR A 1 251 ? 9.975 4.636 -14.622 1.00 68.31 251 TYR A CA 1
ATOM 1936 C C . TYR A 1 251 ? 10.504 5.819 -15.431 1.00 68.31 251 TYR A C 1
ATOM 1938 O O . TYR A 1 251 ? 9.816 6.329 -16.308 1.00 68.31 251 TYR A O 1
ATOM 1946 N N . GLY A 1 252 ? 11.702 6.295 -15.107 1.00 58.84 252 GLY A N 1
ATOM 1947 C CA . GLY A 1 252 ? 12.274 7.510 -15.698 1.00 58.84 252 GLY A CA 1
ATOM 1948 C C . GLY A 1 252 ? 12.511 8.615 -14.670 1.00 58.84 252 GLY A C 1
ATOM 1949 O O . GLY A 1 252 ? 12.030 8.538 -13.539 1.00 58.84 252 GLY A O 1
ATOM 1950 N N . GLU A 1 253 ? 13.313 9.615 -15.045 1.00 50.28 253 GLU A N 1
ATOM 1951 C CA . GLU A 1 253 ? 13.625 10.745 -14.165 1.00 50.28 253 GLU A CA 1
ATOM 1952 C C . GLU A 1 253 ? 12.325 11.447 -13.736 1.00 50.28 253 GLU A C 1
ATOM 1954 O O . GLU A 1 253 ? 11.481 11.741 -14.589 1.00 50.28 253 GLU A O 1
ATOM 1959 N N . PRO A 1 254 ? 12.118 11.709 -12.432 1.00 50.28 254 PRO A N 1
ATOM 1960 C CA . PRO A 1 254 ? 10.935 12.423 -11.983 1.00 50.28 254 PRO A CA 1
ATOM 1961 C C . PRO A 1 254 ? 10.863 13.784 -12.684 1.00 50.28 254 PRO A C 1
ATOM 1963 O O . PRO A 1 254 ? 11.847 14.529 -12.658 1.00 50.28 254 PRO A O 1
ATOM 1966 N N . PRO A 1 255 ? 9.717 14.157 -13.279 1.00 43.75 255 PRO A N 1
ATOM 1967 C CA . PRO A 1 255 ? 9.564 15.474 -13.872 1.00 43.75 255 PRO A CA 1
ATOM 1968 C C . PRO A 1 255 ? 9.673 16.522 -12.758 1.00 43.75 255 PRO A C 1
ATOM 1970 O O . PRO A 1 255 ? 8.755 16.686 -11.958 1.00 43.75 255 PRO A O 1
ATOM 1973 N N . GLY A 1 256 ? 10.812 17.214 -12.683 1.00 45.31 256 GLY A N 1
ATOM 1974 C CA . GLY A 1 256 ? 10.970 18.412 -11.855 1.00 45.31 256 GLY A CA 1
ATOM 1975 C C . GLY A 1 256 ? 11.920 18.330 -10.661 1.00 45.31 256 GLY A C 1
ATOM 1976 O O . GLY A 1 256 ? 12.105 19.358 -10.013 1.00 45.31 256 GLY A O 1
ATOM 1977 N N . PHE A 1 257 ? 12.589 17.205 -10.387 1.00 44.78 257 PHE A N 1
ATOM 1978 C CA . PHE A 1 257 ? 13.838 17.322 -9.630 1.00 44.78 257 PHE A CA 1
ATOM 1979 C C . PHE A 1 257 ? 14.908 17.769 -10.619 1.00 44.78 257 PHE A C 1
ATOM 1981 O O . PHE A 1 257 ? 15.103 17.076 -11.619 1.00 44.78 257 PHE A O 1
ATOM 1988 N N . PRO A 1 258 ? 15.601 18.903 -10.404 1.00 43.75 258 PRO A N 1
ATOM 1989 C CA . PRO A 1 258 ? 16.834 19.126 -11.126 1.00 43.75 258 PRO A CA 1
ATOM 1990 C C . PRO A 1 258 ? 17.727 17.961 -10.724 1.00 43.75 258 PRO A C 1
ATOM 1992 O O . PRO A 1 258 ? 18.245 17.929 -9.606 1.00 43.75 258 PRO A O 1
ATOM 1995 N N . ALA A 1 259 ? 17.863 16.968 -11.605 1.00 47.75 259 ALA A N 1
ATOM 1996 C CA . ALA A 1 259 ? 18.976 16.056 -11.523 1.00 47.75 259 ALA A CA 1
ATOM 1997 C C . ALA A 1 259 ? 20.177 16.986 -11.401 1.00 47.75 259 ALA A C 1
ATOM 1999 O O . ALA A 1 259 ? 20.429 17.801 -12.296 1.00 47.75 259 ALA A O 1
ATOM 2000 N N . VAL A 1 260 ? 20.857 16.968 -10.250 1.00 50.25 260 VAL A N 1
ATOM 2001 C CA . VAL A 1 260 ? 22.188 17.549 -10.193 1.00 50.25 260 VAL A CA 1
ATOM 2002 C C . VAL A 1 260 ? 22.916 16.724 -11.226 1.00 50.25 260 VAL A C 1
ATOM 2004 O O . VAL A 1 260 ? 23.200 15.549 -10.988 1.00 50.25 260 VAL A O 1
ATOM 2007 N N . SER A 1 261 ? 23.062 17.288 -12.427 1.00 55.12 261 SER A N 1
ATOM 2008 C CA . SER A 1 261 ? 23.636 16.550 -13.533 1.00 55.12 261 SER A CA 1
ATOM 2009 C C . SER A 1 261 ? 24.952 15.997 -13.017 1.00 55.12 261 SER A C 1
ATOM 2011 O O . SER A 1 261 ? 25.610 16.633 -12.187 1.00 55.12 261 SER A O 1
ATOM 2013 N N . GLN A 1 262 ? 25.351 14.805 -13.447 1.00 56.06 262 GLN A N 1
ATOM 2014 C CA . GLN A 1 262 ? 26.653 14.282 -13.028 1.00 56.06 262 GLN A CA 1
ATOM 2015 C C . GLN A 1 262 ? 27.755 15.337 -13.260 1.00 56.06 262 GLN A C 1
ATOM 2017 O O . GLN A 1 262 ? 28.656 15.478 -12.442 1.00 56.06 262 GLN A O 1
ATOM 2022 N N . VAL A 1 263 ? 27.589 16.184 -14.285 1.00 59.03 263 VAL A N 1
ATOM 2023 C CA . VAL A 1 263 ? 28.377 17.399 -14.538 1.00 59.03 263 VAL A CA 1
ATOM 2024 C C . VAL A 1 263 ? 28.291 18.433 -13.405 1.00 59.03 263 VAL A C 1
ATOM 2026 O O . VAL A 1 263 ? 29.326 18.920 -12.966 1.00 59.03 263 VAL A O 1
ATOM 2029 N N . GLY A 1 264 ? 27.101 18.770 -12.904 1.00 68.94 264 GLY A N 1
ATOM 2030 C CA . GLY A 1 264 ? 26.900 19.660 -11.757 1.00 68.94 264 GLY A CA 1
ATOM 2031 C C . GLY A 1 264 ? 27.499 19.119 -10.455 1.00 68.94 264 GLY A C 1
ATOM 2032 O O . GLY A 1 264 ? 28.133 19.872 -9.718 1.00 68.94 264 GLY A O 1
ATOM 2033 N N . LEU A 1 265 ? 27.389 17.810 -10.203 1.00 71.88 265 LEU A N 1
ATOM 2034 C CA . LEU A 1 265 ? 28.009 17.166 -9.042 1.00 71.88 265 LEU A CA 1
ATOM 2035 C C . LEU A 1 265 ? 29.539 17.206 -9.161 1.00 71.88 265 LEU A C 1
ATOM 2037 O O . LEU A 1 265 ? 30.226 17.605 -8.222 1.00 71.88 265 LEU A O 1
ATOM 2041 N N . VAL A 1 266 ? 30.071 16.864 -10.339 1.00 68.31 266 VAL A N 1
ATOM 2042 C CA . VAL A 1 266 ? 31.505 16.952 -10.653 1.00 68.31 266 VAL A CA 1
ATOM 2043 C C . VAL A 1 266 ? 32.008 18.390 -10.516 1.00 68.31 266 VAL A C 1
ATOM 2045 O O . VAL A 1 266 ? 33.055 18.607 -9.909 1.00 68.31 266 VAL A O 1
ATOM 2048 N N . ALA A 1 267 ? 31.260 19.381 -11.007 1.00 73.50 267 ALA A N 1
ATOM 2049 C CA . ALA A 1 267 ? 31.610 20.795 -10.888 1.00 73.50 267 ALA A CA 1
ATOM 2050 C C . ALA A 1 267 ? 31.623 21.257 -9.425 1.00 73.50 267 ALA A C 1
ATOM 2052 O O . ALA A 1 267 ? 32.542 21.962 -9.006 1.00 73.50 267 ALA A O 1
ATOM 2053 N N . MET A 1 268 ? 30.650 20.822 -8.623 1.00 78.00 268 MET A N 1
ATOM 2054 C CA . MET A 1 268 ? 30.585 21.153 -7.203 1.00 78.00 268 MET A CA 1
ATOM 2055 C C . MET A 1 268 ? 31.741 20.510 -6.421 1.00 78.00 268 MET A C 1
ATOM 2057 O O . MET A 1 268 ? 32.395 21.182 -5.623 1.00 78.00 268 MET A O 1
ATOM 2061 N N . VAL A 1 269 ? 32.069 19.245 -6.701 1.00 79.88 269 VAL A N 1
ATOM 2062 C CA . VAL A 1 269 ? 33.246 18.572 -6.128 1.00 79.88 269 VAL A CA 1
ATOM 2063 C C . VAL A 1 269 ? 34.535 19.286 -6.543 1.00 79.88 269 VAL A C 1
ATOM 2065 O O . VAL A 1 269 ? 35.389 19.548 -5.696 1.00 79.88 269 VAL A O 1
ATOM 2068 N N . ALA A 1 270 ? 34.669 19.665 -7.817 1.00 77.81 270 ALA A N 1
ATOM 2069 C CA . ALA A 1 270 ? 35.821 20.415 -8.312 1.00 77.81 270 ALA A CA 1
ATOM 2070 C C . ALA A 1 270 ? 35.966 21.778 -7.613 1.00 77.81 270 ALA A C 1
ATOM 2072 O O . ALA A 1 270 ? 37.075 22.153 -7.232 1.00 77.81 270 ALA A O 1
ATOM 2073 N N . LEU A 1 271 ? 34.858 22.486 -7.374 1.00 79.62 271 LEU A N 1
ATOM 2074 C CA . LEU A 1 271 ? 34.834 23.751 -6.633 1.00 79.62 271 LEU A CA 1
ATOM 2075 C C . LEU A 1 271 ? 35.262 23.578 -5.172 1.00 79.62 271 LEU A C 1
ATOM 2077 O O . LEU A 1 271 ? 36.086 24.353 -4.684 1.00 79.62 271 LEU A O 1
ATOM 2081 N N . VAL A 1 272 ? 34.763 22.545 -4.485 1.00 82.44 272 VAL A N 1
ATOM 2082 C CA . VAL A 1 272 ? 35.167 22.226 -3.104 1.00 82.44 272 VAL A CA 1
ATOM 2083 C C . VAL A 1 272 ? 36.664 21.910 -3.035 1.00 82.44 272 VAL A C 1
ATOM 2085 O O . VAL A 1 272 ? 37.365 22.403 -2.146 1.00 82.44 272 VAL A O 1
ATOM 2088 N N . LEU A 1 273 ? 37.185 21.148 -4.000 1.00 80.19 273 LEU A N 1
ATOM 2089 C CA . LEU A 1 273 ? 38.614 20.850 -4.087 1.00 80.19 273 LEU A CA 1
ATOM 2090 C C . LEU A 1 273 ? 39.448 22.103 -4.357 1.00 80.19 273 LEU A C 1
ATOM 2092 O O . LEU A 1 273 ? 40.438 22.337 -3.659 1.00 80.19 273 LEU A O 1
ATOM 2096 N N . ALA A 1 274 ? 39.036 22.939 -5.311 1.00 79.88 274 ALA A N 1
ATOM 2097 C CA . ALA A 1 274 ? 39.707 24.197 -5.620 1.00 79.88 274 ALA A CA 1
ATOM 2098 C C . ALA A 1 274 ? 39.748 25.122 -4.392 1.00 79.88 274 ALA A C 1
ATOM 2100 O O . ALA A 1 274 ? 40.822 25.592 -4.008 1.00 79.88 274 ALA A O 1
ATOM 2101 N N . ALA A 1 275 ? 38.621 25.299 -3.698 1.00 79.50 275 ALA A N 1
ATOM 2102 C CA . ALA A 1 275 ? 38.553 26.084 -2.466 1.00 79.50 275 ALA A CA 1
ATOM 2103 C C . ALA A 1 275 ? 39.486 25.527 -1.373 1.00 79.50 275 ALA A C 1
ATOM 2105 O O . ALA A 1 275 ? 40.250 26.281 -0.762 1.00 79.50 275 ALA A O 1
ATOM 2106 N N . GLY A 1 276 ? 39.507 24.203 -1.181 1.00 80.88 276 GLY A N 1
ATOM 2107 C CA . GLY A 1 276 ? 40.418 23.541 -0.243 1.00 80.88 276 GLY A CA 1
ATOM 2108 C C . GLY A 1 276 ? 41.899 23.784 -0.565 1.00 80.88 276 GLY A C 1
ATOM 2109 O O . GLY A 1 276 ? 42.696 24.048 0.341 1.00 80.88 276 GLY A O 1
ATOM 2110 N N . THR A 1 277 ? 42.280 23.761 -1.848 1.00 79.88 277 THR A N 1
ATOM 2111 C CA . THR A 1 277 ? 43.665 24.057 -2.263 1.00 79.88 277 THR A CA 1
ATOM 2112 C C . THR A 1 277 ? 44.062 25.509 -1.994 1.00 79.88 277 THR A C 1
ATOM 2114 O O . THR A 1 277 ? 45.165 25.752 -1.499 1.00 79.88 277 THR A O 1
ATOM 2117 N N . ILE A 1 278 ? 43.157 26.467 -2.228 1.00 80.94 278 ILE A N 1
ATOM 2118 C CA . ILE A 1 278 ? 43.396 27.896 -1.974 1.00 80.94 278 ILE A CA 1
ATOM 2119 C C . ILE A 1 278 ? 43.607 28.153 -0.476 1.00 80.94 278 ILE A C 1
ATOM 2121 O O . ILE A 1 278 ? 44.544 28.858 -0.096 1.00 80.94 278 ILE A O 1
ATOM 2125 N N . VAL A 1 279 ? 42.784 27.550 0.387 1.00 79.62 279 VAL A N 1
ATOM 2126 C CA . VAL A 1 279 ? 42.913 27.689 1.849 1.00 79.62 279 VAL A CA 1
ATOM 2127 C C . VAL A 1 279 ? 44.238 27.107 2.350 1.00 79.62 279 VAL A C 1
ATOM 2129 O O . VAL A 1 279 ? 44.908 27.722 3.180 1.00 79.62 279 VAL A O 1
ATOM 2132 N N . MET A 1 280 ? 44.670 25.956 1.823 1.00 74.69 280 MET A N 1
ATOM 2133 C CA . MET A 1 280 ? 45.960 25.366 2.201 1.00 74.69 280 MET A CA 1
ATOM 2134 C C . MET A 1 280 ? 47.160 26.182 1.708 1.00 74.69 280 MET A C 1
ATOM 2136 O O . MET A 1 280 ? 48.159 26.270 2.421 1.00 74.69 280 MET A O 1
ATOM 2140 N N . ALA A 1 281 ? 47.067 26.800 0.528 1.00 76.62 281 ALA A N 1
ATOM 2141 C CA . ALA A 1 281 ? 48.123 27.659 -0.007 1.00 76.62 281 ALA A CA 1
ATOM 2142 C C . ALA A 1 281 ? 48.292 28.967 0.788 1.00 76.62 281 ALA A C 1
ATOM 2144 O O . ALA A 1 281 ? 49.383 29.530 0.817 1.00 76.62 281 ALA A O 1
ATOM 2145 N N . ARG A 1 282 ? 47.231 29.433 1.459 1.00 76.12 282 ARG A N 1
ATOM 2146 C CA . ARG A 1 282 ? 47.224 30.676 2.246 1.00 76.12 282 ARG A CA 1
ATOM 2147 C C . ARG A 1 282 ? 47.604 30.509 3.718 1.00 76.12 282 ARG A C 1
ATOM 2149 O O . ARG A 1 282 ? 47.600 31.505 4.437 1.00 76.12 282 ARG A O 1
ATOM 2156 N N . ARG A 1 283 ? 47.938 29.302 4.197 1.00 75.81 283 ARG A N 1
ATOM 2157 C CA . ARG A 1 283 ? 48.414 29.146 5.582 1.00 75.81 283 ARG A CA 1
ATOM 2158 C C . ARG A 1 283 ? 49.723 29.929 5.763 1.00 75.81 283 ARG A C 1
ATOM 2160 O O . ARG A 1 283 ? 50.697 29.602 5.080 1.00 75.81 283 ARG A O 1
ATOM 2167 N N . PRO A 1 284 ? 49.769 30.930 6.667 1.00 69.62 284 PRO A N 1
ATOM 2168 C CA . PRO A 1 284 ? 50.995 31.656 6.954 1.00 69.62 284 PRO A CA 1
ATOM 2169 C C . PRO A 1 284 ? 52.053 30.652 7.391 1.00 69.62 284 PRO A C 1
ATOM 2171 O O . PRO A 1 284 ? 51.802 29.815 8.263 1.00 69.62 284 PRO A O 1
ATOM 2174 N N . ARG A 1 285 ? 53.239 30.707 6.780 1.00 69.94 285 ARG A N 1
ATOM 2175 C CA . ARG A 1 285 ? 54.390 30.015 7.351 1.00 69.94 285 ARG A CA 1
ATOM 2176 C C . ARG A 1 285 ? 54.661 30.708 8.675 1.00 69.94 285 ARG A C 1
ATOM 2178 O O . ARG A 1 285 ? 55.142 31.835 8.677 1.00 69.94 285 ARG A O 1
ATOM 2185 N N . HIS A 1 286 ? 54.311 30.058 9.780 1.00 64.50 286 HIS A N 1
ATOM 2186 C CA . HIS A 1 286 ? 54.836 30.447 11.076 1.00 64.50 286 HIS A CA 1
ATOM 2187 C C . HIS A 1 286 ? 56.352 30.291 10.991 1.00 64.50 286 HIS A C 1
ATOM 2189 O O . HIS A 1 286 ? 56.886 29.187 11.060 1.00 64.50 286 HIS A O 1
ATOM 2195 N N . THR A 1 287 ? 57.035 31.403 10.747 1.00 61.06 287 THR A N 1
ATOM 2196 C CA . THR A 1 287 ? 58.458 31.539 11.005 1.00 61.06 287 THR A CA 1
ATOM 2197 C C . THR A 1 287 ? 58.610 31.495 12.515 1.00 61.06 287 THR A C 1
ATOM 2199 O O . THR A 1 287 ? 58.319 32.470 13.203 1.00 61.06 287 THR A O 1
ATOM 2202 N N . THR A 1 288 ? 58.972 30.324 13.030 1.00 67.44 288 THR A N 1
ATOM 2203 C CA . THR A 1 288 ? 59.524 30.190 14.375 1.00 67.44 288 THR A CA 1
ATOM 2204 C C . THR A 1 288 ? 60.842 30.952 14.391 1.00 67.44 288 THR A C 1
ATOM 2206 O O . THR A 1 288 ? 61.766 30.575 13.667 1.00 67.44 288 THR A O 1
ATOM 2209 N N . ALA A 1 289 ? 60.861 32.061 15.126 1.00 66.06 289 ALA A N 1
ATOM 2210 C CA . ALA A 1 289 ? 62.084 32.735 15.538 1.00 66.06 289 ALA A CA 1
ATOM 2211 C C . ALA A 1 289 ? 62.737 31.958 16.686 1.00 66.06 289 ALA A C 1
ATOM 2213 O O . ALA A 1 289 ? 61.973 31.347 17.473 1.00 66.06 289 ALA A O 1
#

Secondary structure (DSSP, 8-state):
-HHHHHHHHHHHHHHHSS--S----EEEEEEEE--SSS-B--EEEEEES---EEEEEEE-SSS-EES-EEEEEEEETTEEEEEEEE--EE-TTS-B--B-TT-EEEEEEEESS---EEEEEEE-TTSPEEEEEE----EEEEEEETTEEEEEEE---TT---EEEEEEEEEEESSPPPGGGSSTTSGGG-GGG-B--TT--SEEEE-TT-EEEEEEEPPGGGS-TTSPPEEEEEEE-TTSSSEEEEEEE--SS-TTS----HHHHHHHHHHHHHHHHHHHHT-------

Sequence (289 aa):
MKRLAISTLIAALMHGAACMAATGFADVNKDVHNGTGQPAYGFKIVLLGTPAVIWHYDGYPSDWRFSAFEKIVVSAPEGQTTVLYWSQPLNPAGTPQPIPDCNWVHVGYRLELPADILEAYWTDRNGTLIPGGHVRQATQIVTLENRVLSVTIKNALRDELPLTIRVFGYRLWEGRLGLDSLNRNNPEMALSHFAPVPGAVGDITLAHDESRTFRAEIPASMLGPGGPPALILIKGDPKQESFVDIAQFYYGEPPGFPAVSQVGLVAMVALVLAAGTIVMARRPRHTTA

pLDDT: mean 82.24, std 15.55, range [35.94, 97.88]